Protein AF-A0A9E1IG49-F1 (afdb_monomer_lite)

Sequence (258 aa):
MALDWISNRSEQTRGLSGGALSAAVALDESNPYYNYRLRRHSAQGDVVEEPGLLWFTSPYVKQRSGLGTHIAAEMGDGVAGYTDVLMILSVDDYQRAVSRDGEPWLRAASRVLREEFTSLCQRENLKQVHENRNLGFRIICDGSPDMGSQLLGLERGEFVTGLLPNLYTGPVRGSEPVIAVHLNLPGAWEGYQEVGHLYNDQLLFTLGSHWLDNFSHPYLREAALYRLQQYPNGSFVHIINPDLQDRYQVSSTNQGGA

Radius of gyration: 19.74 Å; chains: 1; bounding box: 67×37×59 Å

Foldseek 3Di:
DDDDDDDDDPPPPDDDDDDDDFDQAQLDPAAPQFRRFKTKDFAPDACLVPVCCQLFRDPDPVRTDHDVNSCVVVCVVQEQLALAKEKEAEQVNVCVNCVVPHCPSVVVSQVSVQVVVVVVCVVVVRDYLQNVDGHYYHYYYALDVLQVSRHRPADGRMMMMGRHLQDDPDDDVPKDFDDFDWDDQPPVDPDTDTQDTDIPSGFKAFEAQGSPHSGHDVSRVGGSQWMWGADSVRDIDIDGDPVCCVPDDDDDDPPPDD

Structure (mmCIF, N/CA/C/O backbone):
data_AF-A0A9E1IG49-F1
#
_entry.id   AF-A0A9E1IG49-F1
#
loop_
_atom_site.group_PDB
_atom_site.id
_atom_site.type_symbol
_atom_site.label_atom_id
_atom_site.label_alt_id
_atom_site.label_comp_id
_atom_site.label_asym_id
_atom_site.label_entity_id
_atom_site.label_seq_id
_atom_site.pdbx_PDB_ins_code
_atom_site.Cartn_x
_atom_site.Cartn_y
_atom_site.Cartn_z
_atom_site.occupancy
_atom_site.B_iso_or_equiv
_atom_site.auth_seq_id
_atom_site.auth_comp_id
_atom_site.auth_asym_id
_atom_site.auth_atom_id
_atom_site.pdbx_PDB_model_num
ATOM 1 N N . MET A 1 1 ? 41.563 16.625 -12.488 1.00 31.42 1 MET A N 1
ATOM 2 C CA . MET A 1 1 ? 41.948 15.877 -11.274 1.00 31.42 1 MET A CA 1
ATOM 3 C C . MET A 1 1 ? 41.014 16.311 -10.165 1.00 31.42 1 MET A C 1
ATOM 5 O O . MET A 1 1 ? 41.213 17.378 -9.605 1.00 31.42 1 MET A O 1
ATOM 9 N N . ALA A 1 2 ? 39.929 15.566 -9.976 1.00 25.33 2 ALA A N 1
ATOM 10 C CA . ALA A 1 2 ? 38.900 15.844 -8.985 1.00 25.33 2 ALA A CA 1
ATOM 11 C C . ALA A 1 2 ? 38.101 14.556 -8.758 1.00 25.33 2 ALA A C 1
ATOM 13 O O . ALA A 1 2 ? 37.568 14.010 -9.720 1.00 25.33 2 ALA A O 1
ATOM 14 N N . LEU A 1 3 ? 38.112 14.053 -7.527 1.00 24.62 3 LEU A N 1
ATOM 15 C CA . LEU A 1 3 ? 36.960 13.859 -6.639 1.00 24.62 3 LEU A CA 1
ATOM 16 C C . LEU A 1 3 ? 37.351 12.812 -5.590 1.00 24.62 3 LEU A C 1
ATOM 18 O O . LEU A 1 3 ? 37.443 11.622 -5.886 1.00 24.62 3 LEU A O 1
ATOM 22 N N . ASP A 1 4 ? 37.573 13.291 -4.367 1.00 23.44 4 ASP A N 1
ATOM 23 C CA . ASP A 1 4 ? 37.609 12.466 -3.166 1.00 23.44 4 ASP A CA 1
ATOM 24 C C . ASP A 1 4 ? 36.232 11.830 -2.963 1.00 23.44 4 ASP A C 1
ATOM 26 O O . ASP A 1 4 ? 35.225 12.507 -2.740 1.00 23.44 4 ASP A O 1
ATOM 30 N N . TRP A 1 5 ? 36.199 10.506 -3.059 1.00 24.81 5 TRP A N 1
ATOM 31 C CA . TRP A 1 5 ? 35.045 9.689 -2.728 1.00 24.81 5 TRP A CA 1
ATOM 32 C C . TRP A 1 5 ? 35.053 9.475 -1.214 1.00 24.81 5 TRP A C 1
ATOM 34 O O . TRP A 1 5 ? 35.822 8.674 -0.687 1.00 24.81 5 TRP A O 1
ATOM 44 N N . ILE A 1 6 ? 34.202 10.207 -0.495 1.00 28.89 6 ILE A N 1
ATOM 45 C CA . ILE A 1 6 ? 33.949 9.935 0.921 1.00 28.89 6 ILE A CA 1
ATOM 46 C C . ILE A 1 6 ? 33.122 8.651 1.004 1.00 28.89 6 ILE A C 1
ATOM 48 O O . ILE A 1 6 ? 31.900 8.646 0.857 1.00 28.89 6 ILE A O 1
ATOM 52 N N . SER A 1 7 ? 33.821 7.545 1.245 1.00 30.31 7 SER A N 1
ATOM 53 C CA . SER A 1 7 ? 33.285 6.390 1.948 1.00 30.31 7 SER A CA 1
ATOM 54 C C . SER A 1 7 ? 32.930 6.825 3.369 1.00 30.31 7 SER A C 1
ATOM 56 O O . SER A 1 7 ? 33.829 7.180 4.126 1.00 30.31 7 SER A O 1
ATOM 58 N N . ASN A 1 8 ? 31.643 6.847 3.715 1.00 26.31 8 ASN A N 1
ATOM 59 C CA . ASN A 1 8 ? 31.146 6.638 5.080 1.00 26.31 8 ASN A CA 1
ATOM 60 C C . ASN A 1 8 ? 29.614 6.690 5.089 1.00 26.31 8 ASN A C 1
ATOM 62 O O . ASN A 1 8 ? 29.004 7.698 5.439 1.00 26.31 8 ASN A O 1
ATOM 66 N N . ARG A 1 9 ? 28.984 5.564 4.758 1.00 25.44 9 ARG A N 1
ATOM 67 C CA . ARG A 1 9 ? 27.742 5.159 5.417 1.00 25.44 9 ARG A CA 1
ATOM 68 C C . ARG A 1 9 ? 27.857 3.680 5.735 1.00 25.44 9 ARG A C 1
ATOM 70 O O . ARG A 1 9 ? 27.775 2.828 4.863 1.00 25.44 9 ARG A O 1
ATOM 77 N N . SER A 1 10 ? 28.112 3.417 7.008 1.00 28.30 10 SER A N 1
ATOM 78 C CA . SER A 1 10 ? 27.896 2.131 7.644 1.00 28.30 10 SER A CA 1
ATOM 79 C C . SER A 1 10 ? 26.438 1.718 7.438 1.00 28.30 10 SER A C 1
ATOM 81 O O . SER A 1 10 ? 25.540 2.222 8.115 1.00 28.30 10 SER A O 1
ATOM 83 N N . GLU A 1 11 ? 26.202 0.797 6.511 1.00 31.97 11 GLU A N 1
ATOM 84 C CA . GLU A 1 11 ? 25.008 -0.042 6.500 1.00 31.97 11 GLU A CA 1
ATOM 85 C C . GLU A 1 11 ? 25.076 -0.996 7.700 1.00 31.97 11 GLU A C 1
ATOM 87 O O . GLU A 1 11 ? 25.481 -2.150 7.620 1.00 31.97 11 GLU A O 1
ATOM 92 N N . GLN A 1 12 ? 24.696 -0.473 8.861 1.00 29.02 12 GLN A N 1
ATOM 93 C CA . GLN A 1 12 ? 24.148 -1.263 9.952 1.00 29.02 12 GLN A CA 1
ATOM 94 C C . GLN A 1 12 ? 22.771 -0.694 10.273 1.00 29.02 12 GLN A C 1
ATOM 96 O O . GLN A 1 12 ? 22.583 0.049 11.228 1.00 29.02 12 GLN A O 1
ATOM 101 N N . THR A 1 13 ? 21.783 -1.050 9.457 1.00 32.62 13 THR A N 1
ATOM 102 C CA . THR A 1 13 ? 20.369 -0.988 9.847 1.00 32.62 13 THR A CA 1
ATOM 103 C C . THR A 1 13 ? 19.932 -2.398 10.242 1.00 32.62 13 THR A C 1
ATOM 105 O O . THR A 1 13 ? 19.116 -3.046 9.596 1.00 32.62 13 THR A O 1
ATOM 108 N N . ARG A 1 14 ? 20.534 -2.904 11.325 1.00 34.66 14 ARG A N 1
ATOM 109 C CA . ARG A 1 14 ? 19.971 -3.991 12.134 1.00 34.66 14 ARG A CA 1
ATOM 110 C C . ARG A 1 14 ? 19.580 -3.395 13.480 1.00 34.66 14 ARG A C 1
ATOM 112 O O . ARG A 1 14 ? 20.347 -2.640 14.065 1.00 34.66 14 ARG A O 1
ATOM 119 N N . GLY A 1 15 ? 18.347 -3.698 13.875 1.00 33.66 15 GLY A N 1
ATOM 120 C CA . GLY A 1 15 ? 17.534 -2.989 14.855 1.00 33.66 15 GLY A CA 1
ATOM 121 C C . GLY A 1 15 ? 18.203 -2.546 16.151 1.00 33.66 15 GLY A C 1
ATOM 122 O O . GLY A 1 15 ? 19.032 -3.248 16.720 1.00 33.66 15 GLY A O 1
ATOM 123 N N . LEU A 1 16 ? 17.694 -1.434 16.680 1.00 29.55 16 LEU A N 1
ATOM 124 C CA . LEU A 1 16 ? 17.616 -1.209 18.115 1.00 29.55 16 LEU A CA 1
ATOM 125 C C . LEU A 1 16 ? 16.211 -0.712 18.466 1.00 29.55 16 LEU A C 1
ATOM 127 O O . LEU A 1 16 ? 15.761 0.360 18.079 1.00 29.55 16 LEU A O 1
ATOM 131 N N . SER A 1 17 ? 15.530 -1.605 19.168 1.00 36.00 17 SER A N 1
ATOM 132 C CA . SER A 1 17 ? 14.211 -1.541 19.777 1.00 36.00 17 SER A CA 1
ATOM 133 C C . SER A 1 17 ? 14.059 -0.455 20.842 1.00 36.00 17 SER A C 1
ATOM 135 O O . SER A 1 17 ? 14.984 -0.215 21.618 1.00 36.00 17 SER A O 1
ATOM 137 N N . GLY A 1 18 ? 12.828 0.037 21.003 1.00 25.47 18 GLY A N 1
ATOM 138 C CA . GLY A 1 18 ? 12.392 0.723 22.216 1.00 25.47 18 GLY A CA 1
ATOM 139 C C . GLY A 1 18 ? 10.885 0.987 22.257 1.00 25.47 18 GLY A C 1
ATOM 140 O O . GLY A 1 18 ? 10.454 2.074 21.903 1.00 25.47 18 GLY A O 1
ATOM 141 N N . GLY A 1 19 ? 10.102 0.024 22.761 1.00 28.91 19 GLY A N 1
ATOM 142 C CA . GLY A 1 19 ? 8.822 0.313 23.425 1.00 28.91 19 GLY A CA 1
ATOM 143 C C . GLY A 1 19 ? 7.529 -0.089 22.702 1.00 28.91 19 GLY A C 1
ATOM 144 O O . GLY A 1 19 ? 7.167 0.484 21.686 1.00 28.91 19 GLY A O 1
ATOM 145 N N . ALA A 1 20 ? 6.794 -0.992 23.363 1.00 30.91 20 ALA A N 1
ATOM 146 C CA . ALA A 1 20 ? 5.398 -1.406 23.162 1.00 30.91 20 ALA A CA 1
ATOM 147 C C . ALA A 1 20 ? 5.091 -2.395 22.017 1.00 30.91 20 ALA A C 1
ATOM 149 O O . ALA A 1 20 ? 4.976 -2.040 20.851 1.00 30.91 20 ALA A O 1
ATOM 150 N N . LEU A 1 21 ? 4.878 -3.649 22.439 1.00 38.09 21 LEU A N 1
ATOM 151 C CA . LEU A 1 21 ? 4.054 -4.718 21.855 1.00 38.09 21 LEU A CA 1
ATOM 152 C C . LEU A 1 21 ? 3.046 -4.254 20.777 1.00 38.09 21 LEU A C 1
ATOM 154 O O . LEU A 1 21 ? 1.858 -4.101 21.039 1.00 38.09 21 LEU A O 1
ATOM 158 N N . SER A 1 22 ? 3.517 -4.066 19.550 1.00 47.53 22 SER A N 1
ATOM 159 C CA . SER A 1 22 ? 2.709 -4.096 18.330 1.00 47.53 22 SER A CA 1
ATOM 160 C C . SER A 1 22 ? 3.441 -5.051 17.403 1.00 47.53 22 SER A C 1
ATOM 162 O O . SER A 1 22 ? 4.530 -4.737 16.928 1.00 47.53 22 SER A O 1
ATOM 164 N N . ALA A 1 23 ? 2.923 -6.272 17.275 1.00 58.47 23 ALA A N 1
ATOM 165 C CA . ALA A 1 23 ? 3.597 -7.341 16.554 1.00 58.47 23 ALA A CA 1
ATOM 166 C C . ALA A 1 23 ? 3.771 -6.933 15.084 1.00 58.47 23 ALA A C 1
ATOM 168 O O . ALA A 1 23 ? 2.785 -6.707 14.374 1.00 58.47 23 ALA A O 1
ATOM 169 N N . ALA A 1 24 ? 5.024 -6.801 14.644 1.00 65.25 24 ALA A N 1
ATOM 170 C CA . ALA A 1 24 ? 5.337 -6.732 13.225 1.00 65.25 24 ALA A CA 1
ATOM 171 C C . ALA A 1 24 ? 4.789 -7.997 12.553 1.00 65.25 24 ALA A C 1
ATOM 173 O O . ALA A 1 24 ? 4.925 -9.096 13.097 1.00 65.25 24 ALA A O 1
ATOM 174 N N . VAL A 1 25 ? 4.139 -7.835 11.403 1.00 67.19 25 VAL A N 1
ATOM 175 C CA . VAL A 1 25 ? 3.564 -8.960 10.661 1.00 67.19 25 VAL A CA 1
ATOM 176 C C . VAL A 1 25 ? 4.566 -9.388 9.600 1.00 67.19 25 VAL A C 1
ATOM 178 O O . VAL A 1 25 ? 4.733 -8.702 8.595 1.00 67.19 25 VAL A O 1
ATOM 181 N N . ALA A 1 26 ? 5.227 -10.523 9.822 1.00 68.38 26 ALA A N 1
ATOM 182 C CA . ALA A 1 26 ? 5.986 -11.175 8.763 1.00 68.38 26 ALA A CA 1
ATOM 183 C C . ALA A 1 26 ? 4.994 -11.754 7.745 1.00 68.38 26 ALA A C 1
ATOM 185 O O . ALA A 1 26 ? 4.144 -12.564 8.112 1.00 68.38 26 ALA A O 1
ATOM 186 N N . LEU A 1 27 ? 5.078 -11.311 6.490 1.00 66.62 27 LEU A N 1
ATOM 187 C CA . LEU A 1 27 ? 4.262 -11.854 5.400 1.00 66.62 27 LEU A CA 1
ATOM 188 C C . LEU A 1 27 ? 4.858 -13.162 4.871 1.00 66.62 27 LEU A C 1
ATOM 190 O O . LEU A 1 27 ? 4.123 -14.086 4.539 1.00 66.62 27 LEU A O 1
ATOM 194 N N . ASP A 1 28 ? 6.188 -13.257 4.865 1.00 64.25 28 ASP A N 1
ATOM 195 C CA . ASP A 1 28 ? 6.952 -14.494 4.714 1.00 64.25 28 ASP A CA 1
ATOM 196 C C . ASP A 1 28 ? 8.354 -14.305 5.332 1.00 64.25 28 ASP A C 1
ATOM 198 O O . ASP A 1 28 ? 8.846 -13.187 5.410 1.00 64.25 28 ASP A O 1
ATOM 202 N N . GLU A 1 29 ? 9.038 -15.355 5.798 1.00 56.66 29 GLU A N 1
ATOM 203 C CA . GLU A 1 29 ? 10.385 -15.206 6.397 1.00 56.66 29 GLU A CA 1
ATOM 204 C C . GLU A 1 29 ? 11.483 -14.841 5.375 1.00 56.66 29 GLU A C 1
ATOM 206 O O . GLU A 1 29 ? 12.601 -14.491 5.757 1.00 56.66 29 GLU A O 1
ATOM 211 N N . SER A 1 30 ? 11.175 -14.896 4.079 1.00 59.56 30 SER A N 1
ATOM 212 C CA . SER A 1 30 ? 12.117 -14.695 2.974 1.00 59.56 30 SER A CA 1
ATOM 213 C C . SER A 1 30 ? 12.198 -13.258 2.451 1.00 59.56 30 SER A C 1
ATOM 215 O O . SER A 1 30 ? 13.120 -12.944 1.701 1.00 59.56 30 SER A O 1
ATOM 217 N N . ASN A 1 31 ? 11.276 -12.375 2.839 1.00 67.50 31 ASN A N 1
ATOM 218 C CA . ASN A 1 31 ? 11.098 -11.069 2.215 1.00 67.50 31 ASN A CA 1
ATOM 219 C C . ASN A 1 31 ? 11.276 -9.910 3.209 1.00 67.50 31 ASN A C 1
ATOM 221 O O . ASN A 1 31 ? 10.310 -9.258 3.631 1.00 67.50 31 ASN A O 1
ATOM 225 N N . PRO A 1 32 ? 12.530 -9.597 3.581 1.00 65.88 32 PRO A N 1
ATOM 226 C CA . PRO A 1 32 ? 12.822 -8.574 4.579 1.00 65.88 32 PRO A CA 1
ATOM 227 C C . PRO A 1 32 ? 12.348 -7.177 4.163 1.00 65.88 32 PRO A C 1
ATOM 229 O O . PRO A 1 32 ? 12.170 -6.319 5.026 1.00 65.88 32 PRO A O 1
ATOM 232 N N . TYR A 1 33 ? 12.126 -6.936 2.866 1.00 76.81 33 TYR A N 1
ATOM 233 C CA . TYR A 1 33 ? 11.728 -5.627 2.364 1.00 76.81 33 TYR A CA 1
ATOM 234 C C . TYR A 1 33 ? 10.339 -5.197 2.869 1.00 76.81 33 TYR A C 1
ATOM 236 O O . TYR A 1 33 ? 10.172 -4.047 3.285 1.00 76.81 33 TYR A O 1
ATOM 244 N N . TYR A 1 34 ? 9.363 -6.114 2.891 1.00 82.00 34 TYR A N 1
ATOM 245 C CA . TYR A 1 34 ? 7.982 -5.807 3.288 1.00 82.00 34 TYR A CA 1
ATOM 246 C C . TYR A 1 34 ? 7.658 -6.141 4.756 1.00 82.00 34 TYR A C 1
ATOM 248 O O . TYR A 1 34 ? 6.826 -5.464 5.361 1.00 82.00 34 TYR A O 1
ATOM 256 N N . ASN A 1 35 ? 8.339 -7.117 5.364 1.00 69.19 35 ASN A N 1
ATOM 257 C CA . ASN A 1 35 ? 7.990 -7.663 6.689 1.00 69.19 35 ASN A CA 1
ATOM 258 C C . ASN A 1 35 ? 7.947 -6.653 7.843 1.00 69.19 35 ASN A C 1
ATOM 260 O O . ASN A 1 35 ? 7.175 -6.808 8.784 1.00 69.19 35 ASN A O 1
ATOM 264 N N . TYR A 1 36 ? 8.774 -5.611 7.799 1.00 72.19 36 TYR A N 1
ATOM 265 C CA . TYR A 1 36 ? 8.871 -4.639 8.895 1.00 72.19 36 TYR A CA 1
ATOM 266 C C . TYR A 1 36 ? 8.006 -3.396 8.677 1.00 72.19 36 TYR A C 1
ATOM 268 O O . TYR A 1 36 ? 8.088 -2.444 9.446 1.00 72.19 36 TYR A O 1
ATOM 276 N N . ARG A 1 37 ? 7.191 -3.388 7.617 1.00 85.12 37 ARG A N 1
ATOM 277 C CA . ARG A 1 37 ? 6.353 -2.243 7.230 1.00 85.12 37 ARG A CA 1
ATOM 278 C C . ARG A 1 37 ? 4.886 -2.418 7.599 1.00 85.12 37 ARG A C 1
ATOM 280 O O . ARG A 1 37 ? 4.109 -1.478 7.434 1.00 85.12 37 ARG A O 1
ATOM 287 N N . LEU A 1 38 ? 4.513 -3.607 8.072 1.00 91.19 38 LEU A N 1
ATOM 288 C CA . LEU A 1 38 ? 3.160 -3.952 8.480 1.00 91.19 38 LEU A CA 1
ATOM 289 C C . LEU A 1 38 ? 3.066 -4.128 9.992 1.00 91.19 38 LEU A C 1
ATOM 291 O O . LEU A 1 38 ? 3.941 -4.731 10.618 1.00 91.19 38 LEU A O 1
ATOM 295 N N . ARG A 1 39 ? 1.964 -3.656 10.577 1.00 92.75 39 ARG A N 1
ATOM 296 C CA . ARG A 1 39 ? 1.670 -3.834 12.003 1.00 92.75 39 ARG A CA 1
ATOM 297 C C . ARG A 1 39 ? 0.237 -4.293 12.212 1.00 92.75 39 ARG A C 1
ATOM 299 O O . ARG A 1 39 ? -0.679 -3.715 11.631 1.00 92.75 39 ARG A O 1
ATOM 306 N N . ARG A 1 40 ? 0.062 -5.319 13.052 1.00 94.50 40 ARG A N 1
ATOM 307 C CA . ARG A 1 40 ? -1.251 -5.812 13.495 1.00 94.50 40 ARG A CA 1
ATOM 308 C C . ARG A 1 40 ? -1.749 -4.998 14.680 1.00 94.50 40 ARG A C 1
ATOM 310 O O . ARG A 1 40 ? -0.976 -4.621 15.564 1.00 94.50 40 ARG A O 1
ATOM 317 N N . HIS A 1 41 ? -3.052 -4.773 14.696 1.00 95.81 41 HIS A N 1
ATOM 318 C CA . HIS A 1 41 ? -3.765 -4.022 15.711 1.00 95.81 41 HIS A CA 1
ATOM 319 C C . HIS A 1 41 ? -5.056 -4.747 16.081 1.00 95.81 41 HIS A C 1
ATOM 321 O O . HIS A 1 41 ? -5.669 -5.387 15.229 1.00 95.81 41 HIS A O 1
ATOM 327 N N . SER A 1 42 ? -5.488 -4.584 17.331 1.00 95.81 42 SER A N 1
ATOM 328 C CA . SER A 1 42 ? -6.757 -5.117 17.833 1.00 95.81 42 SER A CA 1
ATOM 329 C C . SER A 1 42 ? -7.542 -3.978 18.490 1.00 95.81 42 SER A C 1
ATOM 331 O O . SER A 1 42 ? -7.049 -3.333 19.422 1.00 95.81 42 SER A O 1
ATOM 333 N N . ALA A 1 43 ? -8.736 -3.689 17.972 1.00 96.19 43 ALA A N 1
ATOM 334 C CA . ALA A 1 43 ? -9.620 -2.633 18.452 1.00 96.19 43 ALA A CA 1
ATOM 335 C C . ALA A 1 43 ? -10.436 -3.067 19.676 1.00 96.19 43 ALA A C 1
ATOM 337 O O . ALA A 1 43 ? -10.931 -4.187 19.754 1.00 96.19 43 ALA A O 1
ATOM 338 N N . GLN A 1 44 ? -10.634 -2.149 20.623 1.00 93.44 44 GLN A N 1
ATOM 339 C CA . GLN A 1 44 ? -11.544 -2.316 21.760 1.00 93.44 44 GLN A CA 1
ATOM 340 C C . GLN A 1 44 ? -12.961 -1.864 21.393 1.00 93.44 44 GLN A C 1
ATOM 342 O O . GLN A 1 44 ? -13.534 -0.991 22.041 1.00 93.44 44 GLN A O 1
ATOM 347 N N . GLY A 1 45 ? -13.509 -2.422 20.317 1.00 92.56 45 GLY A N 1
ATOM 348 C CA . GLY A 1 45 ? -14.815 -2.031 19.807 1.00 92.56 45 GLY A CA 1
ATOM 349 C C . GLY A 1 45 ? -15.038 -2.478 18.372 1.00 92.56 45 GLY A C 1
ATOM 350 O O . GLY A 1 45 ? -14.264 -3.254 17.811 1.00 92.56 45 GLY A O 1
ATOM 351 N N . ASP A 1 46 ? -16.120 -1.982 17.785 1.00 94.12 46 ASP A N 1
ATOM 352 C CA . ASP A 1 46 ? -16.520 -2.334 16.433 1.00 94.12 46 ASP A CA 1
ATOM 353 C C . ASP A 1 46 ? -15.994 -1.302 15.429 1.00 94.12 46 ASP A C 1
ATOM 355 O O . ASP A 1 46 ? -16.538 -0.206 15.297 1.00 94.12 46 ASP A O 1
ATOM 359 N N . VAL A 1 47 ? -14.935 -1.660 14.699 1.00 94.44 47 VAL A N 1
ATOM 360 C CA . VAL A 1 47 ? -14.282 -0.761 13.732 1.00 94.44 47 VAL A CA 1
ATOM 361 C C . VAL A 1 47 ? -15.202 -0.335 12.589 1.00 94.44 47 VAL A C 1
ATOM 363 O O . VAL A 1 47 ? -14.977 0.712 11.988 1.00 94.44 47 VAL A O 1
ATOM 366 N N . VAL A 1 48 ? -16.244 -1.115 12.280 1.00 93.88 48 VAL A N 1
ATOM 367 C CA . VAL A 1 48 ? -17.193 -0.784 11.211 1.00 93.88 48 VAL A CA 1
ATOM 368 C C . VAL A 1 48 ? -18.243 0.209 11.709 1.00 93.88 48 VAL A C 1
ATOM 370 O O . VAL A 1 48 ? -18.660 1.087 10.956 1.00 93.88 48 VAL A O 1
ATOM 373 N N . GLU A 1 49 ? -18.674 0.108 12.965 1.00 92.56 49 GLU A N 1
ATOM 374 C CA . GLU A 1 49 ? -19.585 1.101 13.552 1.00 92.56 49 GLU A CA 1
ATOM 375 C C . GLU A 1 49 ? -18.855 2.400 13.911 1.00 92.56 49 GLU A C 1
ATOM 377 O O . GLU A 1 49 ? -19.406 3.484 13.721 1.00 92.56 49 GLU A O 1
ATOM 382 N N . GLU A 1 50 ? -17.591 2.296 14.327 1.00 93.56 50 GLU A N 1
ATOM 383 C CA . GLU A 1 50 ? -16.745 3.416 14.734 1.00 93.56 50 GLU A CA 1
ATOM 384 C C . GLU A 1 50 ? -15.394 3.415 13.982 1.00 93.56 50 GLU A C 1
ATOM 386 O O . GLU A 1 50 ? -14.370 2.990 14.526 1.00 93.56 50 GLU A O 1
ATOM 391 N N . PRO A 1 51 ? -15.324 3.957 12.746 1.00 93.56 51 PRO A N 1
ATOM 392 C CA . PRO A 1 51 ? -14.092 3.954 11.943 1.00 93.56 51 PRO A CA 1
ATOM 393 C C . PRO A 1 51 ? -12.892 4.669 12.578 1.00 93.56 51 PRO A C 1
ATOM 395 O O . PRO A 1 51 ? -11.751 4.411 12.201 1.00 93.56 51 PRO A O 1
ATOM 398 N N . GLY A 1 52 ? -13.120 5.552 13.557 1.00 94.94 52 GLY A N 1
ATOM 399 C CA . GLY A 1 52 ? -12.047 6.196 14.323 1.00 94.94 52 GLY A CA 1
ATOM 400 C C . GLY A 1 52 ? -11.162 5.202 15.087 1.00 94.94 52 GLY A C 1
ATOM 401 O O . GLY A 1 52 ? -9.990 5.492 15.334 1.00 94.94 52 GLY A O 1
ATOM 402 N N . LEU A 1 53 ? -11.670 3.997 15.381 1.00 96.31 53 LEU A N 1
ATOM 403 C CA . LEU A 1 53 ? -10.902 2.928 16.026 1.00 96.31 53 LEU A CA 1
ATOM 404 C C . LEU A 1 53 ? -9.745 2.400 15.162 1.00 96.31 53 LEU A C 1
ATOM 406 O O . LEU A 1 53 ? -8.794 1.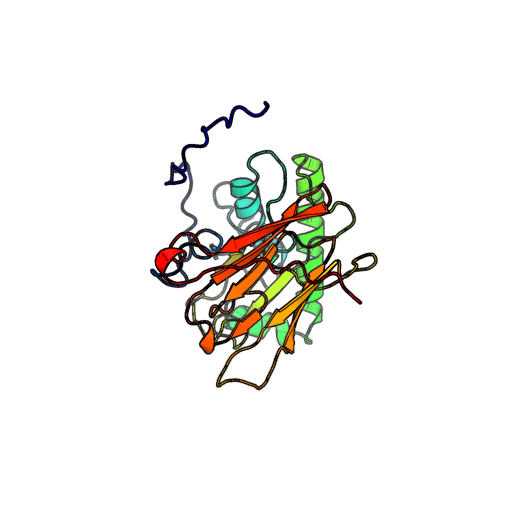825 15.690 1.00 96.31 53 LEU A O 1
ATOM 410 N N . LEU A 1 54 ? -9.778 2.644 13.848 1.00 96.81 54 LEU A N 1
ATOM 411 C CA . LEU A 1 54 ? -8.669 2.336 12.938 1.00 96.81 54 LEU A CA 1
ATOM 412 C C . LEU A 1 54 ? -7.471 3.275 13.165 1.00 96.81 54 LEU A C 1
ATOM 414 O O . LEU A 1 54 ? -6.315 2.890 12.967 1.00 96.81 54 LEU A O 1
ATOM 418 N N . TRP A 1 55 ? -7.735 4.504 13.623 1.00 97.19 55 TRP A N 1
ATOM 419 C CA . TRP A 1 55 ? -6.697 5.465 13.985 1.00 97.19 55 TRP A CA 1
ATOM 420 C C . TRP A 1 55 ? -6.126 5.179 15.374 1.00 97.19 55 TRP A C 1
ATOM 422 O O . TRP A 1 55 ? -4.912 5.004 15.515 1.00 97.19 55 TRP A O 1
ATOM 432 N N . PHE A 1 56 ? -7.007 5.086 16.375 1.00 96.38 56 PHE A N 1
ATOM 433 C CA . PHE A 1 56 ? -6.671 4.692 17.739 1.00 96.38 56 PHE A CA 1
ATOM 434 C C . PHE A 1 56 ? -7.605 3.595 18.233 1.00 96.38 56 PHE A C 1
ATOM 436 O O . PHE A 1 56 ? -8.779 3.841 18.486 1.00 96.38 56 PHE A O 1
ATOM 443 N N . THR A 1 57 ? -7.053 2.407 18.473 1.00 95.56 57 THR A N 1
ATOM 444 C CA . THR A 1 57 ? -7.815 1.197 18.835 1.00 95.56 57 THR A CA 1
ATOM 445 C C . THR A 1 57 ? -8.562 1.266 20.164 1.00 95.56 57 THR A C 1
ATOM 447 O O . THR A 1 57 ? -9.344 0.371 20.475 1.00 95.56 57 THR A O 1
ATOM 450 N N . SER A 1 58 ? -8.296 2.281 20.982 1.00 92.00 58 SER A N 1
ATOM 451 C CA . SER A 1 58 ? -8.891 2.447 22.301 1.00 92.00 58 SER A CA 1
ATOM 452 C C . SER A 1 58 ? -9.022 3.931 22.644 1.00 92.00 58 SER A C 1
ATOM 454 O O . SER A 1 58 ? -8.110 4.721 22.357 1.00 92.00 58 SER A O 1
ATOM 456 N N . PRO A 1 59 ? -10.092 4.342 23.346 1.00 85.75 59 PRO A N 1
ATOM 457 C CA . PRO A 1 59 ? -10.150 5.680 23.921 1.00 85.75 59 PRO A CA 1
ATOM 458 C C . PRO A 1 59 ? -9.050 5.887 24.979 1.00 85.75 59 PRO A C 1
ATOM 460 O O . PRO A 1 59 ? -8.553 7.008 25.140 1.00 85.75 59 PRO A O 1
ATOM 463 N N . TYR A 1 60 ? -8.612 4.816 25.655 1.00 87.50 60 TYR A N 1
ATOM 464 C CA . TYR A 1 60 ? -7.632 4.856 26.736 1.00 87.50 60 TYR A CA 1
ATOM 465 C C . TYR A 1 60 ? -6.200 4.948 26.203 1.00 87.50 60 TYR A C 1
ATOM 467 O O . TYR A 1 60 ? -5.666 3.997 25.639 1.00 87.50 60 TYR A O 1
ATOM 475 N N . VAL A 1 61 ? -5.532 6.077 26.464 1.00 84.38 61 VAL A N 1
ATOM 476 C CA . VAL A 1 61 ? -4.193 6.407 25.929 1.00 84.38 61 VAL A CA 1
ATOM 477 C C . VAL A 1 61 ? -3.160 5.286 26.112 1.00 84.38 61 VAL A C 1
ATOM 479 O O . VAL A 1 61 ? -2.414 4.995 25.186 1.00 84.38 61 VAL A O 1
ATOM 482 N N . LYS A 1 62 ? -3.136 4.615 27.271 1.00 83.75 62 LYS A N 1
ATOM 483 C CA . LYS A 1 62 ? -2.162 3.544 27.570 1.00 83.75 62 LYS A CA 1
ATOM 484 C C . LYS A 1 62 ? -2.380 2.247 26.783 1.00 83.75 62 LYS A C 1
ATOM 486 O O . LYS A 1 62 ? -1.506 1.390 26.795 1.00 83.75 62 LYS A O 1
ATOM 491 N N . GLN A 1 63 ? -3.543 2.089 26.161 1.00 84.56 63 GLN A N 1
ATOM 492 C CA . GLN A 1 63 ? -3.935 0.908 25.389 1.00 84.56 63 GLN A CA 1
ATOM 493 C C . GLN A 1 63 ? -4.104 1.242 23.901 1.00 84.56 63 GLN A C 1
ATOM 495 O O . GLN A 1 63 ? -4.547 0.396 23.127 1.00 84.56 63 GLN A O 1
ATOM 500 N N . ARG A 1 64 ? -3.766 2.475 23.491 1.00 87.62 64 ARG A N 1
ATOM 501 C CA . ARG A 1 64 ? -3.832 2.886 22.091 1.00 87.62 64 ARG A CA 1
ATOM 502 C C . ARG A 1 64 ? -2.794 2.134 21.273 1.00 87.62 64 ARG A C 1
ATOM 504 O O . ARG A 1 64 ? -1.604 2.168 21.568 1.00 87.62 64 ARG A O 1
ATOM 511 N N . SER A 1 65 ? -3.281 1.524 20.209 1.00 92.75 65 SER A N 1
ATOM 512 C CA . SER A 1 65 ? -2.540 1.098 19.031 1.00 92.75 65 SER A CA 1
ATOM 513 C C . SER A 1 65 ? -3.253 1.696 17.803 1.00 92.75 65 SER A C 1
ATOM 515 O O . SER A 1 65 ? -4.015 2.654 17.944 1.00 92.75 65 SER A O 1
ATOM 517 N N . GLY A 1 66 ? -3.042 1.149 16.609 1.00 94.75 66 GLY A N 1
ATOM 518 C CA . GLY A 1 66 ? -3.679 1.587 15.363 1.00 94.75 66 GLY A CA 1
ATOM 519 C C . GLY A 1 66 ? -2.788 2.495 14.522 1.00 94.75 66 GLY A C 1
ATOM 520 O O . GLY A 1 66 ? -1.614 2.719 14.846 1.00 94.75 66 GLY A O 1
ATOM 521 N N . LEU A 1 67 ? -3.349 3.030 13.436 1.00 96.00 67 LEU A N 1
ATOM 522 C CA . LEU A 1 67 ? -2.587 3.777 12.436 1.00 96.00 67 LEU A CA 1
ATOM 523 C C . LEU A 1 67 ? -1.853 4.986 13.025 1.00 96.00 67 LEU A C 1
ATOM 525 O O . LEU A 1 67 ? -0.683 5.194 12.713 1.00 96.00 67 LEU A O 1
ATOM 529 N N . GLY A 1 68 ? -2.496 5.749 13.914 1.00 94.38 68 GLY A N 1
ATOM 530 C CA . GLY A 1 68 ? -1.875 6.930 14.517 1.00 94.38 68 GLY A CA 1
ATOM 531 C C . GLY A 1 68 ? -0.611 6.577 15.304 1.00 94.38 68 GLY A C 1
ATOM 532 O O . GLY A 1 68 ? 0.392 7.283 15.229 1.00 94.38 68 GLY A O 1
ATOM 533 N N . THR A 1 69 ? -0.623 5.438 16.007 1.00 92.56 69 THR A N 1
ATOM 534 C CA . THR A 1 69 ? 0.558 4.935 16.730 1.00 92.56 69 THR A CA 1
ATOM 535 C C . THR A 1 69 ? 1.622 4.352 15.802 1.00 92.56 69 THR A C 1
ATOM 537 O O . THR A 1 69 ? 2.811 4.513 16.070 1.00 92.56 69 THR A O 1
ATOM 540 N N . HIS A 1 70 ? 1.217 3.714 14.699 1.00 92.75 70 HIS A N 1
ATOM 541 C CA . HIS A 1 70 ? 2.143 3.209 13.688 1.00 92.75 70 HIS A CA 1
ATOM 542 C C . HIS A 1 70 ? 2.896 4.369 13.031 1.00 92.75 70 HIS A C 1
ATOM 544 O O . HIS A 1 70 ? 4.122 4.365 13.025 1.00 92.75 70 HIS A O 1
ATOM 550 N N . ILE A 1 71 ? 2.179 5.402 12.580 1.00 91.88 71 ILE A N 1
ATOM 551 C CA . ILE A 1 71 ? 2.786 6.598 11.988 1.00 91.88 71 ILE A CA 1
ATOM 552 C C . ILE A 1 71 ? 3.731 7.262 12.984 1.00 91.88 71 ILE A C 1
ATOM 554 O O . ILE A 1 71 ? 4.877 7.513 12.631 1.00 91.88 71 ILE A O 1
ATOM 558 N N . ALA A 1 72 ? 3.287 7.490 14.227 1.00 88.69 72 ALA A N 1
ATOM 559 C CA . ALA A 1 72 ? 4.105 8.123 15.261 1.00 88.69 72 ALA A CA 1
ATOM 560 C C . ALA A 1 72 ? 5.438 7.391 15.499 1.00 88.69 72 ALA A C 1
ATOM 562 O O . ALA A 1 72 ? 6.463 8.033 15.715 1.00 88.69 72 ALA A O 1
ATOM 563 N N . ALA A 1 73 ? 5.436 6.057 15.424 1.00 86.25 73 ALA A N 1
ATOM 564 C CA . ALA A 1 73 ? 6.637 5.246 15.587 1.00 86.25 73 ALA A CA 1
ATOM 565 C C . ALA A 1 73 ? 7.592 5.299 14.378 1.00 86.25 73 ALA A C 1
ATOM 567 O O . ALA A 1 73 ? 8.776 5.025 14.542 1.00 86.25 73 ALA A O 1
ATOM 568 N N . GLU A 1 74 ? 7.094 5.648 13.190 1.00 82.88 74 GLU A N 1
ATOM 569 C CA . GLU A 1 74 ? 7.867 5.736 11.941 1.00 82.88 74 GLU A CA 1
ATOM 570 C C . GLU A 1 74 ? 8.217 7.186 11.550 1.00 82.88 74 GLU A C 1
ATOM 572 O O . GLU A 1 74 ? 8.836 7.406 10.511 1.00 82.88 74 GLU A O 1
ATOM 577 N N . MET A 1 75 ? 7.835 8.195 12.349 1.00 77.06 75 MET A N 1
ATOM 578 C CA . MET A 1 75 ? 8.006 9.611 11.977 1.00 77.06 75 MET A CA 1
ATOM 579 C C . MET A 1 75 ? 9.466 10.032 11.776 1.00 77.06 75 MET A C 1
ATOM 581 O O . MET A 1 75 ? 9.697 10.960 11.004 1.00 77.06 75 MET A O 1
ATOM 585 N N . GLY A 1 76 ? 10.432 9.388 12.445 1.00 74.00 76 GLY A N 1
ATOM 586 C CA . GLY A 1 76 ? 11.862 9.698 12.316 1.00 74.00 76 GLY A CA 1
ATOM 587 C C . GLY A 1 76 ? 12.151 11.206 12.354 1.00 74.00 76 GLY A C 1
ATOM 588 O O . GLY A 1 76 ? 11.829 11.878 13.331 1.00 74.00 76 GLY A O 1
ATOM 589 N N . ASP A 1 77 ? 12.699 11.730 11.253 1.00 74.19 77 ASP A N 1
ATOM 590 C CA . ASP A 1 77 ? 13.073 13.141 11.057 1.00 74.19 77 ASP A CA 1
ATOM 591 C C . ASP A 1 77 ? 11.883 14.088 10.755 1.00 74.19 77 ASP A C 1
ATOM 593 O O . ASP A 1 77 ? 12.077 15.237 10.354 1.00 74.19 77 ASP A O 1
ATOM 597 N N . GLY A 1 78 ? 10.639 13.626 10.911 1.00 77.31 78 GLY A N 1
ATOM 598 C CA . GLY A 1 78 ? 9.427 14.426 10.695 1.00 77.31 78 GLY A CA 1
ATOM 599 C C . GLY A 1 78 ? 8.959 14.504 9.238 1.00 77.31 78 GLY A C 1
ATOM 600 O O . GLY A 1 78 ? 8.179 15.395 8.893 1.00 77.31 78 GLY A O 1
ATOM 601 N N . VAL A 1 79 ? 9.403 13.578 8.381 1.00 80.00 79 VAL A N 1
ATOM 602 C CA . VAL A 1 79 ? 8.960 13.451 6.981 1.00 80.00 79 VAL A CA 1
ATOM 603 C C . VAL A 1 79 ? 8.405 12.049 6.741 1.00 80.00 79 VAL A C 1
ATOM 605 O O . VAL A 1 79 ? 9.073 11.055 7.018 1.00 80.00 79 VAL A O 1
ATOM 608 N N . ALA A 1 80 ? 7.187 11.958 6.204 1.00 81.81 80 ALA A N 1
ATOM 609 C CA . ALA A 1 80 ? 6.539 10.677 5.930 1.00 81.81 80 ALA A CA 1
ATOM 610 C C . ALA A 1 80 ? 7.256 9.902 4.806 1.00 81.81 80 ALA A C 1
ATOM 612 O O . ALA A 1 80 ? 7.251 10.316 3.651 1.00 81.81 80 ALA A O 1
ATOM 613 N N . GLY A 1 81 ? 7.838 8.742 5.124 1.00 86.19 81 GLY A N 1
ATOM 614 C CA . GLY A 1 81 ? 8.510 7.855 4.159 1.00 86.19 81 GLY A CA 1
ATOM 615 C C . GLY A 1 81 ? 7.571 6.991 3.302 1.00 86.19 81 GLY A C 1
ATOM 616 O O . GLY A 1 81 ? 7.957 5.893 2.903 1.00 86.19 81 GLY A O 1
ATOM 617 N N . TYR A 1 82 ? 6.337 7.439 3.082 1.00 90.00 82 TYR A N 1
ATOM 618 C CA . TYR A 1 82 ? 5.279 6.750 2.341 1.00 90.00 82 TYR A CA 1
ATOM 619 C C . TYR A 1 82 ? 4.380 7.779 1.644 1.00 90.00 82 TYR A C 1
ATOM 621 O O . TYR A 1 82 ? 4.261 8.913 2.111 1.00 90.00 82 TYR A O 1
ATOM 629 N N . THR A 1 83 ? 3.757 7.382 0.531 1.00 90.62 83 THR A N 1
ATOM 630 C CA . THR A 1 83 ? 2.786 8.229 -0.182 1.00 90.62 83 THR A CA 1
ATOM 631 C C . THR A 1 83 ? 1.365 7.978 0.312 1.00 90.62 83 THR A C 1
ATOM 633 O O . THR A 1 83 ? 0.661 8.928 0.629 1.00 90.62 83 THR A O 1
ATOM 636 N N . ASP A 1 84 ? 0.961 6.709 0.400 1.00 94.44 84 ASP A N 1
ATOM 637 C CA . ASP A 1 84 ? -0.379 6.278 0.805 1.00 94.44 84 ASP A CA 1
ATOM 638 C C . ASP A 1 84 ? -0.291 5.173 1.877 1.00 94.44 84 ASP A C 1
ATOM 640 O O . ASP A 1 84 ? 0.787 4.637 2.152 1.00 94.44 84 ASP A O 1
ATOM 644 N N . VAL A 1 85 ? -1.425 4.819 2.490 1.00 95.62 85 VAL A N 1
ATOM 645 C CA . VAL A 1 85 ? -1.510 3.811 3.563 1.00 95.62 85 VAL A CA 1
ATOM 646 C C . VAL A 1 85 ? -2.278 2.573 3.112 1.00 95.62 85 VAL A C 1
ATOM 648 O O . VAL A 1 85 ? -3.362 2.666 2.532 1.00 95.62 85 VAL A O 1
ATOM 651 N N . LEU A 1 86 ? -1.733 1.397 3.426 1.00 96.81 86 LEU A N 1
ATOM 652 C CA . LEU A 1 86 ? -2.429 0.121 3.287 1.00 96.81 86 LEU A CA 1
ATOM 653 C C . LEU A 1 86 ? -3.186 -0.174 4.577 1.00 96.81 86 LEU A C 1
ATOM 655 O O . LEU A 1 86 ? -2.640 -0.026 5.670 1.00 96.81 86 LEU A O 1
ATOM 659 N N . MET A 1 87 ? -4.413 -0.658 4.446 1.00 97.19 87 MET A N 1
ATOM 660 C CA . MET A 1 87 ? -5.187 -1.182 5.557 1.00 97.19 87 MET A CA 1
ATOM 661 C C . MET A 1 87 ? -5.821 -2.512 5.165 1.00 97.19 87 MET A C 1
ATOM 663 O O . MET A 1 87 ? -6.487 -2.610 4.139 1.00 97.19 87 MET A O 1
ATOM 667 N N . ILE A 1 88 ? -5.607 -3.533 5.985 1.00 97.12 88 ILE A N 1
ATOM 668 C CA . ILE A 1 88 ? -6.151 -4.875 5.781 1.00 97.12 88 ILE A CA 1
ATOM 669 C C . ILE A 1 88 ? -7.126 -5.130 6.917 1.00 97.12 88 ILE A C 1
ATOM 671 O O . ILE A 1 88 ? -6.733 -5.093 8.083 1.00 97.12 88 ILE A O 1
ATOM 675 N N . LEU A 1 89 ? -8.392 -5.341 6.582 1.00 97.25 89 LEU A N 1
ATOM 676 C CA . LEU A 1 89 ? -9.433 -5.661 7.552 1.00 97.25 89 LEU A CA 1
ATOM 677 C C . LEU A 1 89 ? -9.618 -7.173 7.645 1.00 97.25 89 LEU A C 1
ATOM 679 O O . LEU A 1 89 ? -9.409 -7.885 6.659 1.00 97.25 89 LEU A O 1
ATOM 683 N N . SER A 1 90 ? -10.063 -7.646 8.810 1.00 97.12 90 SER A N 1
ATOM 684 C CA . SER A 1 90 ? -10.573 -9.009 8.953 1.00 97.12 90 SER A CA 1
ATOM 685 C C . SER A 1 90 ? -11.669 -9.304 7.925 1.00 97.12 90 SER A C 1
ATOM 687 O O . SER A 1 90 ? -12.374 -8.398 7.465 1.00 97.12 90 SER A O 1
ATOM 689 N N . VAL A 1 91 ? -11.827 -10.581 7.569 1.00 96.31 91 VAL A N 1
ATOM 690 C CA . VAL A 1 91 ? -12.873 -11.013 6.628 1.00 96.31 91 VAL A CA 1
ATOM 691 C C . VAL A 1 91 ? -14.255 -10.575 7.122 1.00 96.31 91 VAL A C 1
ATOM 693 O O . VAL A 1 91 ? -15.035 -10.015 6.352 1.00 96.31 91 VAL A O 1
ATOM 696 N N . ASP A 1 92 ? -14.525 -10.754 8.416 1.00 95.69 92 ASP A N 1
ATOM 697 C CA . ASP A 1 92 ? -15.798 -10.400 9.046 1.00 95.69 92 ASP A CA 1
ATOM 698 C C . ASP A 1 92 ? -16.084 -8.893 8.971 1.00 95.69 92 ASP A C 1
ATOM 700 O O . ASP A 1 92 ? -17.177 -8.477 8.570 1.00 95.69 92 ASP A O 1
ATOM 704 N N . ASP A 1 93 ? -15.108 -8.053 9.332 1.00 95.69 93 ASP A N 1
ATOM 705 C CA . ASP A 1 93 ? -15.290 -6.600 9.325 1.00 95.69 93 ASP A CA 1
ATOM 706 C C . ASP A 1 93 ? -15.352 -6.045 7.907 1.00 95.69 93 ASP A C 1
ATOM 708 O O . ASP A 1 93 ? -16.170 -5.165 7.636 1.00 95.69 93 ASP A O 1
ATOM 712 N N . TYR A 1 94 ? -14.553 -6.582 6.981 1.00 94.50 94 TYR A N 1
ATOM 713 C CA . TYR A 1 94 ? -14.612 -6.179 5.582 1.00 94.50 94 TYR A CA 1
ATOM 714 C C . TYR A 1 94 ? -15.981 -6.502 4.978 1.00 94.50 94 TYR A C 1
ATOM 716 O O . TYR A 1 94 ? -16.607 -5.631 4.376 1.00 94.50 94 TYR A O 1
ATOM 724 N N . GLN A 1 95 ? -16.494 -7.720 5.184 1.00 93.06 95 GLN A N 1
ATOM 725 C CA . GLN A 1 95 ? -17.818 -8.117 4.697 1.00 93.06 95 GLN A CA 1
ATOM 726 C C . GLN A 1 95 ? -18.925 -7.232 5.269 1.00 93.06 95 GLN A C 1
ATOM 728 O O . GLN A 1 95 ? -19.810 -6.794 4.534 1.00 93.06 95 GLN A O 1
ATOM 733 N N . ARG A 1 96 ? -18.874 -6.911 6.564 1.00 92.62 96 ARG A N 1
ATOM 734 C CA . ARG A 1 96 ? -19.809 -5.966 7.193 1.00 92.62 96 ARG A CA 1
ATOM 735 C C . ARG A 1 96 ? -19.695 -4.558 6.612 1.00 92.62 96 ARG A C 1
ATOM 737 O O . ARG A 1 96 ? -20.717 -3.924 6.365 1.00 92.62 96 ARG A O 1
ATOM 744 N N . ALA A 1 97 ? -18.475 -4.083 6.378 1.00 90.12 97 ALA A N 1
ATOM 745 C CA . ALA A 1 97 ? -18.212 -2.770 5.801 1.00 90.12 97 ALA A CA 1
ATOM 746 C C . ALA A 1 97 ? -18.784 -2.634 4.383 1.00 90.12 97 ALA A C 1
ATOM 748 O O . ALA A 1 97 ? -19.373 -1.602 4.070 1.00 90.12 97 ALA A O 1
ATOM 749 N N . VAL A 1 98 ? -18.658 -3.672 3.548 1.00 86.94 98 VAL A N 1
ATOM 750 C CA . VAL A 1 98 ? -19.155 -3.644 2.160 1.00 86.94 98 VAL A CA 1
ATOM 751 C C . VAL A 1 98 ? -20.625 -4.055 2.024 1.00 86.94 98 VAL A C 1
ATOM 753 O O . VAL A 1 98 ? -21.280 -3.655 1.067 1.00 86.94 98 VAL A O 1
ATOM 756 N N . SER A 1 99 ? -21.182 -4.823 2.966 1.00 78.88 99 SER A N 1
ATOM 757 C CA . SER A 1 99 ? -22.596 -5.245 2.930 1.00 78.88 99 SER A CA 1
ATOM 758 C C . SER A 1 99 ? -23.577 -4.155 3.374 1.00 78.88 99 SER A C 1
ATOM 760 O O . SER A 1 99 ? -24.737 -4.189 2.970 1.00 78.88 99 SER A O 1
ATOM 762 N N . ARG A 1 100 ? -23.124 -3.155 4.143 1.00 62.69 100 ARG A N 1
ATOM 763 C CA . ARG A 1 100 ? -23.924 -2.016 4.640 1.00 62.69 100 ARG A CA 1
ATOM 764 C C . ARG A 1 100 ? -24.184 -0.917 3.576 1.00 62.69 100 ARG A C 1
ATOM 766 O O . ARG A 1 100 ? -24.165 0.253 3.918 1.00 62.69 100 ARG A O 1
ATOM 773 N N . ASP A 1 101 ? -24.443 -1.289 2.315 1.00 54.09 101 ASP A N 1
ATOM 774 C CA . ASP A 1 101 ? -24.661 -0.426 1.117 1.00 54.09 101 ASP A CA 1
ATOM 775 C C . ASP A 1 101 ? -23.446 -0.213 0.170 1.00 54.09 101 ASP A C 1
ATOM 777 O O . ASP A 1 101 ? -23.438 0.717 -0.642 1.00 54.09 101 ASP A O 1
ATOM 781 N N . GLY A 1 102 ? -22.419 -1.074 0.201 1.00 60.06 102 GLY A N 1
ATOM 782 C CA . GLY A 1 102 ? -21.293 -1.056 -0.753 1.00 60.06 102 GLY A CA 1
ATOM 783 C C . GLY A 1 102 ? -20.104 -0.173 -0.337 1.00 60.06 102 GLY A C 1
ATOM 784 O O . GLY A 1 102 ? -19.664 -0.181 0.808 1.00 60.06 102 GLY A O 1
ATOM 785 N N . GLU A 1 103 ? -19.567 0.629 -1.267 1.00 65.38 103 GLU A N 1
ATOM 786 C CA . GLU A 1 103 ? -18.441 1.564 -1.047 1.00 65.38 103 GLU A CA 1
ATOM 787 C C . GLU A 1 103 ? -18.620 2.739 -0.041 1.00 65.38 103 GLU A C 1
ATOM 789 O O . GLU A 1 103 ? -17.606 3.371 0.291 1.00 65.38 103 GLU A O 1
ATOM 794 N N . PRO A 1 104 ? -19.823 3.131 0.448 1.00 82.00 104 PRO A N 1
ATOM 795 C CA . PRO A 1 104 ? -19.967 4.291 1.333 1.00 82.00 104 PRO A CA 1
ATOM 796 C C . PRO A 1 104 ? -19.142 4.214 2.618 1.00 82.00 104 PRO A C 1
ATOM 798 O O . PRO A 1 104 ? -18.571 5.230 3.023 1.00 82.00 104 PRO A O 1
ATOM 801 N N . TRP A 1 105 ? -19.029 3.030 3.230 1.00 90.06 105 TRP A N 1
ATOM 802 C CA . TRP A 1 105 ? -18.245 2.878 4.453 1.00 90.06 105 TRP A CA 1
ATOM 803 C C . TRP A 1 105 ? -16.755 3.124 4.204 1.00 90.06 105 TRP A C 1
ATOM 805 O O . TRP A 1 105 ? -16.142 3.906 4.924 1.00 90.06 105 TRP A O 1
ATOM 815 N N . LEU A 1 106 ? -16.185 2.547 3.138 1.00 89.31 106 LEU A N 1
ATOM 816 C CA . LEU A 1 106 ? -14.765 2.715 2.795 1.00 89.31 106 LEU A CA 1
ATOM 817 C C . LEU A 1 106 ? -14.419 4.192 2.577 1.00 89.31 106 LEU A C 1
ATOM 819 O O . LEU A 1 106 ? -13.399 4.682 3.071 1.00 89.31 106 LEU A O 1
ATOM 823 N N . ARG A 1 107 ? -15.305 4.934 1.898 1.00 89.31 107 ARG A N 1
ATOM 824 C CA . ARG A 1 107 ? -15.174 6.388 1.727 1.00 89.31 107 ARG A CA 1
ATOM 825 C C . ARG A 1 107 ? -15.258 7.138 3.055 1.00 89.31 107 ARG A C 1
ATOM 827 O O . ARG A 1 107 ? -14.446 8.036 3.285 1.00 89.31 107 ARG A O 1
ATOM 834 N N . ALA A 1 108 ? -16.212 6.786 3.917 1.00 90.69 108 ALA A N 1
ATOM 835 C CA . ALA A 1 108 ? -16.389 7.417 5.223 1.00 90.69 108 ALA A CA 1
ATOM 836 C C . ALA A 1 108 ? -15.189 7.168 6.149 1.00 90.69 108 ALA A C 1
ATOM 838 O O . ALA A 1 108 ? -14.647 8.126 6.698 1.00 90.69 108 ALA A O 1
ATOM 839 N N . ALA A 1 109 ? -14.724 5.922 6.251 1.00 93.81 109 ALA A N 1
ATOM 840 C CA . ALA A 1 109 ? -13.535 5.548 7.010 1.00 93.81 109 ALA A CA 1
ATOM 841 C C . ALA A 1 109 ? -12.298 6.295 6.496 1.00 93.81 109 ALA A C 1
ATOM 843 O O . ALA A 1 109 ? -11.602 6.953 7.265 1.00 93.81 109 ALA A O 1
ATOM 844 N N . SER A 1 110 ? -12.085 6.310 5.176 1.00 94.38 110 SER A N 1
ATOM 845 C CA . SER A 1 110 ? -10.970 7.044 4.563 1.00 94.38 110 SER A CA 1
ATOM 846 C C . SER A 1 110 ? -11.045 8.553 4.805 1.00 94.38 110 SER A C 1
ATOM 848 O O . SER A 1 110 ? -10.019 9.227 4.810 1.00 94.38 110 SER A O 1
ATOM 850 N N . ARG A 1 111 ? -12.244 9.131 4.953 1.00 93.81 111 ARG A N 1
ATOM 851 C CA . ARG A 1 111 ? -12.407 10.550 5.302 1.00 93.81 111 ARG A CA 1
ATOM 852 C C . ARG A 1 111 ? -12.002 10.803 6.755 1.00 93.81 111 ARG A C 1
ATOM 854 O O . ARG A 1 111 ? -11.184 11.686 6.983 1.00 93.81 111 ARG A O 1
ATOM 861 N N . VAL A 1 112 ? -12.509 10.001 7.694 1.00 95.06 112 VAL A N 1
ATOM 862 C CA . VAL A 1 112 ? -12.149 10.090 9.122 1.00 95.06 112 VAL A CA 1
ATOM 863 C C . VAL A 1 112 ? -10.632 9.975 9.302 1.00 95.06 112 VAL A C 1
ATOM 865 O O . VAL A 1 112 ? -10.018 10.814 9.950 1.00 95.06 112 VAL A O 1
ATOM 868 N N . LEU A 1 113 ? -10.000 8.999 8.646 1.00 96.75 113 LEU A N 1
ATOM 869 C CA . LEU A 1 113 ? -8.552 8.801 8.738 1.00 96.75 113 LEU A CA 1
ATOM 870 C C . LEU A 1 113 ? -7.742 9.958 8.135 1.00 96.75 113 LEU A C 1
ATOM 872 O O . LEU A 1 113 ? -6.702 10.323 8.679 1.00 96.75 113 LEU A O 1
ATOM 876 N N . ARG A 1 114 ? -8.216 10.575 7.046 1.00 95.19 114 ARG A N 1
ATOM 877 C CA . ARG A 1 114 ? -7.583 11.779 6.476 1.00 95.19 114 ARG A CA 1
ATOM 878 C C . ARG A 1 114 ? -7.680 12.985 7.407 1.00 95.19 114 ARG A C 1
ATOM 880 O O . ARG A 1 114 ? -6.717 13.745 7.506 1.00 95.19 114 ARG A O 1
ATOM 887 N N . GLU A 1 115 ? -8.816 13.171 8.074 1.00 95.75 115 GLU A N 1
ATOM 888 C CA . GLU A 1 115 ? -9.029 14.256 9.042 1.00 95.75 115 GLU A CA 1
ATOM 889 C C . GLU A 1 115 ? -8.092 14.101 10.252 1.00 95.75 115 GLU A C 1
ATOM 891 O O . GLU A 1 115 ? -7.421 15.058 10.654 1.00 95.75 115 GLU A O 1
ATOM 896 N N . GLU A 1 116 ? -7.963 12.878 10.769 1.00 96.00 116 GLU A N 1
ATOM 897 C CA . GLU A 1 116 ? -7.036 12.541 11.854 1.00 96.00 116 GLU A CA 1
ATOM 898 C C . GLU A 1 116 ? -5.569 12.728 11.449 1.00 96.00 116 GLU A C 1
ATOM 900 O O . GLU A 1 116 ? -4.789 13.339 12.184 1.00 96.00 116 GLU A O 1
ATOM 905 N N . PHE A 1 117 ? -5.190 12.277 10.250 1.00 94.38 117 PHE A N 1
ATOM 906 C CA . PHE A 1 117 ? -3.840 12.472 9.726 1.00 94.38 117 PHE A CA 1
ATOM 907 C C . PHE A 1 117 ? -3.504 13.952 9.531 1.00 94.38 117 PHE A C 1
ATOM 909 O O . PHE A 1 117 ? -2.441 14.404 9.948 1.00 94.38 117 PHE A O 1
ATOM 916 N N . THR A 1 118 ? -4.428 14.737 8.976 1.00 93.25 118 THR A N 1
ATOM 917 C CA . THR A 1 118 ? -4.254 16.191 8.827 1.00 93.25 118 THR A CA 1
ATOM 918 C C . THR A 1 118 ? -4.044 16.858 10.187 1.00 93.25 118 THR A C 1
ATOM 920 O O . THR A 1 118 ? -3.140 17.680 10.351 1.00 93.25 118 THR A O 1
ATOM 923 N N . SER A 1 119 ? -4.835 16.460 11.185 1.00 93.88 119 SER A N 1
ATOM 924 C CA . SER A 1 119 ? -4.702 16.941 12.563 1.00 93.88 119 SER A CA 1
ATOM 925 C C . SER A 1 119 ? -3.359 16.543 13.190 1.00 93.88 119 SER A C 1
ATOM 927 O O . SER A 1 119 ? -2.752 17.342 13.904 1.00 93.88 119 SER A O 1
ATOM 929 N N . LEU A 1 120 ? -2.859 15.333 12.910 1.00 91.75 120 LEU A N 1
ATOM 930 C CA . LEU A 1 120 ? -1.526 14.883 13.325 1.00 91.75 120 LEU A CA 1
ATOM 931 C C . LEU A 1 120 ? -0.423 15.720 12.666 1.00 91.75 120 LEU A C 1
ATOM 933 O O . LEU A 1 120 ? 0.454 16.206 13.372 1.00 91.75 120 LEU A O 1
ATOM 937 N N . CYS A 1 121 ? -0.488 15.936 11.349 1.00 90.75 121 CYS A N 1
ATOM 938 C CA . CYS A 1 121 ? 0.462 16.775 10.615 1.00 90.75 121 CYS A CA 1
ATOM 939 C C . CYS A 1 121 ? 0.560 18.184 11.198 1.00 90.75 121 CYS A C 1
ATOM 941 O O . CYS A 1 121 ? 1.661 18.687 11.405 1.00 90.75 121 CYS A O 1
ATOM 943 N N . GLN A 1 122 ? -0.578 18.797 11.523 1.00 91.19 122 GLN A N 1
ATOM 944 C CA . GLN A 1 122 ? -0.613 20.121 12.143 1.00 91.19 122 GLN A CA 1
ATOM 945 C C . GLN A 1 122 ? -0.034 20.121 13.562 1.00 91.19 122 GLN A C 1
ATOM 947 O O . GLN A 1 122 ? 0.699 21.040 13.921 1.00 91.19 122 GLN A O 1
ATOM 952 N N . ARG A 1 123 ? -0.353 19.104 14.372 1.00 92.12 123 ARG A N 1
ATOM 953 C CA . ARG A 1 123 ? 0.074 19.031 15.776 1.00 92.12 123 ARG A CA 1
ATOM 954 C C . ARG A 1 123 ? 1.559 18.708 15.931 1.00 92.12 123 ARG A C 1
ATOM 956 O O . ARG A 1 123 ? 2.221 19.321 16.759 1.00 92.12 123 ARG A O 1
ATOM 963 N N . GLU A 1 124 ? 2.062 17.756 15.152 1.00 89.44 124 GLU A N 1
ATOM 964 C CA . GLU A 1 124 ? 3.428 17.226 15.275 1.00 89.44 124 GLU A CA 1
ATOM 965 C C . GLU A 1 124 ? 4.393 17.823 14.238 1.00 89.44 124 GLU A C 1
ATOM 967 O O . GLU A 1 124 ? 5.552 17.423 14.171 1.00 89.44 124 GLU A O 1
ATOM 972 N N . ASN A 1 125 ? 3.927 18.764 13.404 1.00 88.06 125 ASN A N 1
ATOM 973 C CA . ASN A 1 125 ? 4.684 19.330 12.281 1.00 88.06 125 ASN A CA 1
ATOM 974 C C . ASN A 1 125 ? 5.235 18.251 11.319 1.00 88.06 125 ASN A C 1
ATOM 976 O O . ASN A 1 125 ? 6.302 18.411 10.723 1.00 88.06 125 ASN A O 1
ATOM 980 N N . LEU A 1 126 ? 4.503 17.139 11.179 1.00 88.38 126 LEU A N 1
ATOM 981 C CA . LEU A 1 126 ? 4.836 16.055 10.259 1.00 88.38 126 LEU A CA 1
ATOM 982 C C . LEU A 1 126 ? 4.571 16.514 8.823 1.00 88.38 126 LEU A C 1
ATOM 984 O O . LEU A 1 126 ? 3.440 16.859 8.471 1.00 88.38 126 LEU A O 1
ATOM 988 N N . LYS A 1 127 ? 5.606 16.475 7.983 1.00 87.19 127 LYS A N 1
ATOM 989 C CA . LYS A 1 127 ? 5.516 16.864 6.574 1.00 87.19 127 LYS A CA 1
ATOM 990 C C . LYS A 1 127 ? 5.268 15.658 5.678 1.00 87.19 127 LYS A C 1
ATOM 992 O O . LYS A 1 127 ? 5.922 14.622 5.802 1.00 87.19 127 LYS A O 1
ATOM 997 N N . GLN A 1 128 ? 4.352 15.824 4.732 1.00 84.88 128 GLN A N 1
ATOM 998 C CA . GLN A 1 128 ? 4.224 14.911 3.600 1.00 84.88 128 GLN A CA 1
ATOM 999 C C . GLN A 1 128 ? 5.314 15.230 2.578 1.00 84.88 128 GLN A C 1
ATOM 1001 O O . GLN A 1 128 ? 5.640 16.398 2.375 1.00 84.88 128 GLN A O 1
ATOM 1006 N N . VAL A 1 129 ? 5.857 14.212 1.907 1.00 82.75 129 VAL A N 1
ATOM 1007 C CA . VAL A 1 129 ? 6.837 14.448 0.831 1.00 82.75 129 VAL A CA 1
ATOM 1008 C C . VAL A 1 129 ? 6.196 15.195 -0.340 1.00 82.75 129 VAL A C 1
ATOM 1010 O O . VAL A 1 129 ? 6.829 16.052 -0.951 1.00 82.75 129 VAL A O 1
ATOM 1013 N N . HIS A 1 130 ? 4.920 14.919 -0.610 1.00 85.75 130 HIS A N 1
ATOM 1014 C CA . HIS A 1 130 ? 4.141 15.575 -1.654 1.00 85.75 130 HIS A CA 1
ATOM 1015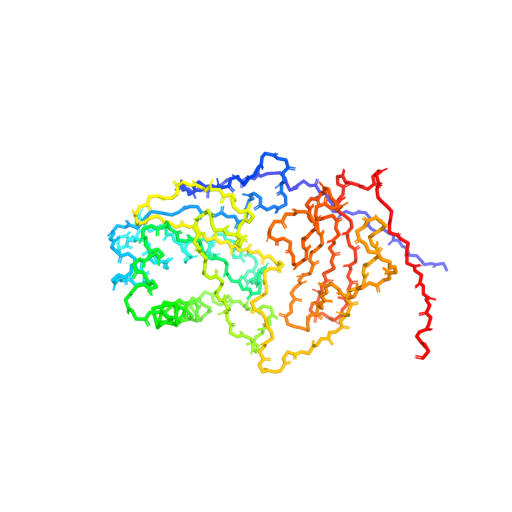 C C . HIS A 1 130 ? 3.009 16.393 -1.019 1.00 85.75 130 HIS A C 1
ATOM 1017 O O . HIS A 1 130 ? 1.898 15.903 -0.845 1.00 85.75 130 HIS A O 1
ATOM 1023 N N . GLU A 1 131 ? 3.291 17.651 -0.664 1.00 79.00 131 GLU A N 1
ATOM 1024 C CA . GLU A 1 131 ? 2.380 18.526 0.104 1.00 79.00 131 GLU A CA 1
ATOM 1025 C C . GLU A 1 131 ? 1.007 18.751 -0.555 1.00 79.00 131 GLU A C 1
ATOM 1027 O O . GLU A 1 131 ? 0.015 18.974 0.135 1.00 79.00 131 GLU A O 1
ATOM 1032 N N . ASN A 1 132 ? 0.932 18.664 -1.886 1.00 80.50 132 ASN A N 1
ATOM 1033 C CA . ASN A 1 132 ? -0.303 18.879 -2.648 1.00 80.50 132 ASN A CA 1
ATOM 1034 C C . ASN A 1 132 ? -1.179 17.621 -2.770 1.00 80.50 132 ASN A C 1
ATOM 1036 O O . ASN A 1 132 ? -2.268 17.685 -3.347 1.00 80.50 132 ASN A O 1
ATOM 1040 N N . ARG A 1 133 ? -0.713 16.478 -2.257 1.00 86.38 133 ARG A N 1
ATOM 1041 C CA . ARG A 1 133 ? -1.443 15.213 -2.277 1.00 86.38 133 ARG A CA 1
ATOM 1042 C C . ARG A 1 133 ? -2.063 14.960 -0.905 1.00 86.38 133 ARG A C 1
ATOM 1044 O O . ARG A 1 133 ? -1.426 15.119 0.131 1.00 86.38 133 ARG A O 1
ATOM 1051 N N . ASN A 1 134 ? -3.325 14.543 -0.906 1.00 88.31 134 ASN A N 1
ATOM 1052 C CA . ASN A 1 134 ? -3.961 14.013 0.295 1.00 88.31 134 ASN A CA 1
ATOM 1053 C C . ASN A 1 134 ? -3.598 12.539 0.458 1.00 88.31 134 ASN A C 1
ATOM 1055 O O . ASN A 1 134 ? -3.614 11.806 -0.529 1.00 88.31 134 ASN A O 1
ATOM 1059 N N . LEU A 1 135 ? -3.393 12.106 1.700 1.00 91.38 135 LEU A N 1
ATOM 1060 C CA . LEU A 1 135 ? -3.116 10.711 2.024 1.00 91.38 135 LEU A CA 1
ATOM 1061 C C . LEU A 1 135 ? -4.223 9.778 1.501 1.00 91.38 135 LEU A C 1
ATOM 1063 O O . LEU A 1 135 ? -5.391 9.901 1.893 1.00 91.38 135 LEU A O 1
ATOM 1067 N N . GLY A 1 136 ? -3.857 8.855 0.613 1.00 93.62 136 GLY A N 1
ATOM 1068 C CA . GLY A 1 136 ? -4.720 7.796 0.109 1.00 93.62 136 GLY A CA 1
ATOM 1069 C C . GLY A 1 136 ? -4.752 6.585 1.038 1.00 93.62 136 GLY A C 1
ATOM 1070 O O . GLY A 1 136 ? -3.814 6.318 1.790 1.00 93.62 136 GLY A O 1
ATOM 1071 N N . PHE A 1 137 ? -5.849 5.830 0.968 1.00 95.00 137 PHE A N 1
ATOM 1072 C CA . PHE A 1 137 ? -6.049 4.608 1.742 1.00 95.00 137 PHE A CA 1
ATOM 1073 C C . PHE A 1 137 ? -6.432 3.465 0.806 1.00 95.00 137 PHE A C 1
ATOM 1075 O O . PHE A 1 137 ? -7.500 3.497 0.194 1.00 95.00 137 PHE A O 1
ATOM 1082 N N . ARG A 1 138 ? -5.578 2.441 0.712 1.00 95.56 138 ARG A N 1
ATOM 1083 C CA . ARG A 1 138 ? -5.923 1.166 0.071 1.00 95.56 138 ARG A CA 1
ATOM 1084 C C . ARG A 1 138 ? -6.457 0.232 1.151 1.00 95.56 138 ARG A C 1
ATOM 1086 O O . ARG A 1 138 ? -5.677 -0.299 1.932 1.00 95.56 138 ARG A O 1
ATOM 1093 N N . ILE A 1 139 ? -7.776 0.065 1.211 1.00 95.38 139 ILE A N 1
ATOM 1094 C CA . ILE A 1 139 ? -8.439 -0.813 2.184 1.00 95.38 139 ILE A CA 1
ATOM 1095 C C . ILE A 1 139 ? -8.815 -2.124 1.493 1.00 95.38 139 ILE A C 1
ATOM 1097 O O . ILE A 1 139 ? -9.602 -2.111 0.547 1.00 95.38 139 ILE A O 1
ATOM 1101 N N . ILE A 1 140 ? -8.271 -3.241 1.967 1.00 95.44 140 ILE A N 1
ATOM 1102 C CA . ILE A 1 140 ? -8.495 -4.578 1.400 1.00 95.44 140 ILE A CA 1
ATOM 1103 C C . ILE A 1 140 ? -8.924 -5.578 2.477 1.00 95.44 140 ILE A C 1
ATOM 1105 O O . ILE A 1 140 ? -8.833 -5.308 3.676 1.00 95.44 140 ILE A O 1
ATOM 1109 N N . CYS A 1 141 ? -9.417 -6.731 2.033 1.00 95.75 141 CYS A N 1
ATOM 1110 C CA . CYS A 1 141 ? -9.820 -7.839 2.894 1.00 95.75 141 CYS A CA 1
ATOM 1111 C C . CYS A 1 141 ? -8.653 -8.809 3.102 1.00 95.75 141 CYS A C 1
ATOM 1113 O O . CYS A 1 141 ? -7.965 -9.149 2.136 1.00 95.75 141 CYS A O 1
ATOM 1115 N N . ASP A 1 142 ? -8.473 -9.299 4.328 1.00 95.75 142 ASP A N 1
ATOM 1116 C CA . ASP A 1 142 ? -7.559 -10.405 4.627 1.00 95.75 142 ASP A CA 1
ATOM 1117 C C . ASP A 1 142 ? -7.886 -11.638 3.765 1.00 95.75 142 ASP A C 1
ATOM 1119 O O . ASP A 1 142 ? -9.057 -11.965 3.560 1.00 95.75 142 ASP A O 1
ATOM 1123 N N . GLY A 1 143 ? -6.866 -12.297 3.208 1.00 92.44 143 GLY A N 1
ATOM 1124 C CA . GLY A 1 143 ? -7.045 -13.456 2.324 1.00 92.44 143 GLY A CA 1
ATOM 1125 C C . GLY A 1 143 ? -7.581 -13.143 0.921 1.00 92.44 143 GLY A C 1
ATOM 1126 O O . GLY A 1 143 ? -7.835 -14.067 0.145 1.00 92.44 143 GLY A O 1
ATOM 1127 N N . SER A 1 144 ? -7.780 -11.871 0.566 1.00 94.06 144 SER A N 1
ATOM 1128 C CA . SER A 1 144 ? -8.335 -11.501 -0.743 1.00 94.06 144 SER A CA 1
ATOM 1129 C C . SER A 1 144 ? -7.365 -11.748 -1.909 1.00 94.06 144 SER A C 1
ATOM 1131 O O . SER A 1 144 ? -6.151 -11.850 -1.712 1.00 94.06 144 SER A O 1
ATOM 1133 N N . PRO A 1 145 ? -7.865 -11.800 -3.161 1.00 92.81 145 PRO A N 1
ATOM 1134 C CA . PRO A 1 145 ? -7.008 -11.858 -4.348 1.00 92.81 145 PRO A CA 1
ATOM 1135 C C . PRO A 1 145 ? -6.009 -10.696 -4.446 1.00 92.81 145 PRO A C 1
ATOM 1137 O O . PRO A 1 145 ? -4.910 -10.890 -4.956 1.00 92.81 145 PRO A O 1
ATOM 1140 N N . ASP A 1 146 ? -6.344 -9.520 -3.899 1.00 90.94 146 ASP A N 1
ATOM 1141 C CA . ASP A 1 146 ? -5.428 -8.373 -3.797 1.00 90.94 146 ASP A CA 1
ATOM 1142 C C . ASP A 1 146 ? -4.165 -8.681 -2.981 1.00 90.94 146 ASP A C 1
ATOM 1144 O O . ASP A 1 146 ? -3.139 -8.033 -3.177 1.00 90.94 146 ASP A O 1
ATOM 1148 N N . MET A 1 147 ? -4.233 -9.674 -2.088 1.00 90.75 147 MET A N 1
ATOM 1149 C CA . MET A 1 147 ? -3.116 -10.166 -1.277 1.00 90.75 147 MET A CA 1
ATOM 1150 C C . MET A 1 147 ? -2.427 -11.389 -1.894 1.00 90.75 147 MET A C 1
ATOM 1152 O O . MET A 1 147 ? -1.724 -12.126 -1.204 1.00 90.75 147 MET A O 1
ATOM 1156 N N . GLY A 1 148 ? -2.695 -11.694 -3.168 1.00 87.00 148 GLY A N 1
ATOM 1157 C CA . GLY A 1 148 ? -2.289 -12.969 -3.764 1.00 87.00 148 GLY A CA 1
ATOM 1158 C C . GLY A 1 148 ? -2.874 -14.173 -3.015 1.00 87.00 148 GLY A C 1
ATOM 1159 O O . GLY A 1 148 ? -2.243 -15.226 -2.965 1.00 87.00 148 GLY A O 1
ATOM 1160 N N . SER A 1 149 ? -4.042 -13.996 -2.382 1.00 87.56 149 SER A N 1
ATOM 1161 C CA . SER A 1 149 ? -4.697 -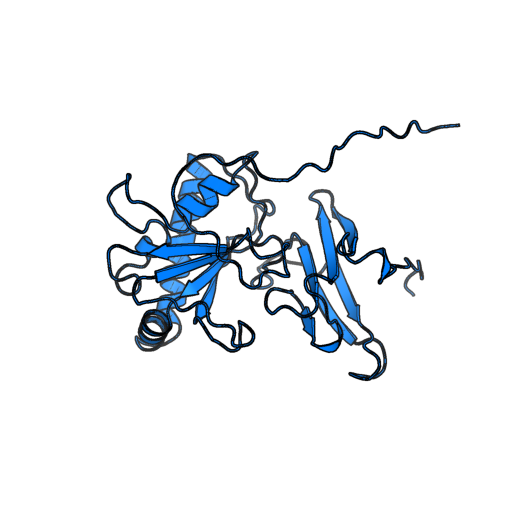14.984 -1.514 1.00 87.56 149 SER A CA 1
ATOM 1162 C C . SER A 1 149 ? -3.893 -15.402 -0.272 1.00 87.56 149 SER A C 1
ATOM 1164 O O . SER A 1 149 ? -4.203 -16.425 0.340 1.00 87.56 149 SER A O 1
ATOM 1166 N N . GLN A 1 150 ? -2.887 -14.621 0.135 1.00 87.81 150 GLN A N 1
ATOM 1167 C CA . GLN A 1 150 ? -2.218 -14.805 1.424 1.00 87.81 150 GLN A CA 1
ATOM 1168 C C . GLN A 1 150 ? -3.141 -14.399 2.577 1.00 87.81 150 GLN A C 1
ATOM 1170 O O . GLN A 1 150 ? -3.809 -13.368 2.509 1.00 87.81 150 GLN A O 1
ATOM 1175 N N . LEU A 1 151 ? -3.151 -15.203 3.642 1.00 89.75 151 LEU A N 1
ATOM 1176 C CA . LEU A 1 151 ? -4.012 -15.022 4.810 1.00 89.75 151 LEU A CA 1
ATOM 1177 C C . LEU A 1 151 ? -3.176 -14.685 6.049 1.00 89.75 151 LEU A C 1
ATOM 1179 O O . LEU A 1 151 ? -2.255 -15.424 6.394 1.00 89.75 151 LEU A O 1
ATOM 1183 N N . LEU A 1 152 ? -3.538 -13.607 6.742 1.00 90.75 152 LEU A N 1
ATOM 1184 C CA . LEU A 1 152 ? -2.924 -13.177 8.004 1.00 90.75 152 LEU A CA 1
ATOM 1185 C C . LEU A 1 152 ? -3.669 -13.706 9.235 1.00 90.75 152 LEU A C 1
ATOM 1187 O O . LEU A 1 152 ? -3.133 -13.671 10.346 1.00 90.75 152 LEU A O 1
ATOM 1191 N N . GLY A 1 153 ? -4.899 -14.189 9.046 1.00 93.38 153 GLY A N 1
ATOM 1192 C CA . GLY A 1 153 ? -5.719 -14.768 10.105 1.00 93.38 153 GLY A CA 1
ATOM 1193 C C . GLY A 1 153 ? -6.173 -13.700 11.092 1.00 93.38 153 GLY A C 1
ATOM 1194 O O . GLY A 1 153 ? -5.964 -13.846 12.298 1.00 93.38 153 GLY A O 1
ATOM 1195 N N . LEU A 1 154 ? -6.705 -12.592 10.574 1.00 95.31 154 LEU A N 1
ATOM 1196 C CA . LEU A 1 154 ? -7.252 -11.507 11.386 1.00 95.31 154 LEU A CA 1
ATOM 1197 C C . LEU A 1 154 ? -8.631 -11.890 11.930 1.00 95.31 154 LEU A C 1
ATOM 1199 O O . LEU A 1 154 ? -9.525 -12.264 11.169 1.00 95.31 154 LEU A O 1
ATOM 1203 N N . GLU A 1 155 ? -8.809 -11.765 13.242 1.00 96.06 155 GLU A N 1
ATOM 1204 C CA . GLU A 1 155 ? -10.102 -11.918 13.901 1.00 96.06 155 GLU A CA 1
ATOM 1205 C C . GLU A 1 155 ? -10.922 -10.624 13.810 1.00 96.06 155 GLU A C 1
ATOM 1207 O O . GLU A 1 155 ? -10.425 -9.553 13.452 1.00 96.06 155 GLU A O 1
ATOM 1212 N N . ARG A 1 156 ? -12.209 -10.699 14.155 1.00 95.94 156 ARG A N 1
ATOM 1213 C CA . ARG A 1 156 ? -13.069 -9.514 14.206 1.00 95.94 156 ARG A CA 1
ATOM 1214 C C . ARG A 1 156 ? -12.516 -8.469 15.183 1.00 95.94 156 ARG A C 1
ATOM 1216 O O . ARG A 1 156 ? -12.161 -8.785 16.314 1.00 95.94 156 ARG A O 1
ATOM 1223 N N . GLY A 1 157 ? -12.507 -7.210 14.755 1.00 94.88 157 GLY A N 1
ATOM 1224 C CA . GLY A 1 157 ? -11.899 -6.091 15.472 1.00 94.88 157 GLY A CA 1
ATOM 1225 C C . GLY A 1 157 ? -10.390 -5.974 15.250 1.00 94.88 157 GLY A C 1
ATOM 1226 O O . GLY A 1 157 ? -9.790 -4.998 15.702 1.00 94.88 157 GLY A O 1
ATOM 1227 N N . GLU A 1 158 ? -9.764 -6.918 14.545 1.00 96.94 158 GLU A N 1
ATOM 1228 C CA . GLU A 1 158 ? -8.358 -6.837 14.174 1.00 96.94 158 GLU A CA 1
ATOM 1229 C C . GLU A 1 158 ? -8.158 -6.329 12.750 1.00 96.94 158 GLU A C 1
ATOM 1231 O O . GLU A 1 158 ? -8.940 -6.576 11.829 1.00 96.94 158 GLU A O 1
ATOM 1236 N N . PHE A 1 159 ? -7.060 -5.604 12.574 1.00 97.19 159 PHE A N 1
ATOM 1237 C CA . PHE A 1 159 ? -6.660 -5.052 11.291 1.00 97.19 159 PHE A CA 1
ATOM 1238 C C . PHE A 1 159 ? -5.144 -4.896 11.225 1.00 97.19 159 PHE A C 1
ATOM 1240 O O . PHE A 1 159 ? -4.446 -4.876 12.243 1.00 97.19 159 PHE A O 1
ATOM 1247 N N . VAL A 1 160 ? -4.624 -4.760 10.010 1.00 96.25 160 VAL A N 1
ATOM 1248 C CA . VAL A 1 160 ? -3.215 -4.457 9.757 1.00 96.25 160 VAL A CA 1
ATOM 1249 C C . VAL A 1 160 ? -3.102 -3.117 9.059 1.00 96.25 160 VAL A C 1
ATOM 1251 O O . VAL A 1 160 ? -3.888 -2.807 8.167 1.00 96.25 160 VAL A O 1
ATOM 1254 N N . THR A 1 161 ? -2.109 -2.326 9.451 1.00 96.56 161 THR A N 1
ATOM 1255 C CA . THR A 1 161 ? -1.732 -1.105 8.735 1.00 96.56 161 THR A CA 1
ATOM 1256 C C . THR A 1 161 ? -0.361 -1.275 8.093 1.00 96.56 161 THR A C 1
ATOM 1258 O O . THR A 1 161 ? 0.526 -1.904 8.674 1.00 96.56 161 THR A O 1
ATOM 1261 N N . GLY A 1 162 ? -0.188 -0.715 6.896 1.00 94.38 162 GLY A N 1
ATOM 1262 C CA . GLY A 1 162 ? 1.062 -0.750 6.146 1.00 94.38 162 GLY A CA 1
ATOM 1263 C C . GLY A 1 162 ? 1.522 0.634 5.714 1.00 94.38 162 GLY A C 1
ATOM 1264 O O . GLY A 1 162 ? 0.792 1.337 5.013 1.00 94.38 162 GLY A O 1
ATOM 1265 N N . LEU A 1 163 ? 2.743 0.997 6.111 1.00 93.19 163 LEU A N 1
ATOM 1266 C CA . LEU A 1 163 ? 3.413 2.244 5.732 1.00 93.19 163 LEU A CA 1
ATOM 1267 C C . LEU A 1 163 ? 4.522 1.923 4.727 1.00 93.19 163 LEU A C 1
ATOM 1269 O O . LEU A 1 163 ? 5.674 1.658 5.082 1.00 93.19 163 LEU A O 1
ATOM 1273 N N . LEU A 1 164 ? 4.132 1.874 3.455 1.00 91.69 164 LEU A N 1
ATOM 1274 C CA . LEU A 1 164 ? 4.943 1.346 2.364 1.00 91.69 164 LEU A CA 1
ATOM 1275 C C . LEU A 1 164 ? 5.385 2.485 1.432 1.00 91.69 164 LEU A C 1
ATOM 1277 O O . LEU A 1 164 ? 4.527 3.199 0.913 1.00 91.69 164 LEU A O 1
ATOM 1281 N N . PRO A 1 165 ? 6.692 2.649 1.156 1.00 90.62 165 PRO A N 1
ATOM 1282 C CA . PRO A 1 165 ? 7.174 3.709 0.266 1.00 90.62 165 PRO A CA 1
ATOM 1283 C C . PRO A 1 165 ? 6.665 3.556 -1.169 1.00 90.62 165 PRO A C 1
ATOM 1285 O O . PRO A 1 165 ? 6.536 4.542 -1.884 1.00 90.62 165 PRO A O 1
ATOM 1288 N N . ASN A 1 166 ? 6.385 2.327 -1.597 1.00 93.31 166 ASN A N 1
ATOM 1289 C CA . ASN A 1 166 ? 5.931 2.030 -2.947 1.00 93.31 166 ASN A CA 1
ATOM 1290 C C . ASN A 1 166 ? 4.404 2.034 -3.093 1.00 93.31 166 ASN A C 1
ATOM 1292 O O . ASN A 1 166 ? 3.898 1.925 -4.208 1.00 93.31 166 ASN A O 1
ATOM 1296 N N . LEU A 1 167 ? 3.646 2.135 -1.997 1.00 94.88 167 LEU A N 1
ATOM 1297 C CA . LEU A 1 167 ? 2.195 2.124 -2.098 1.00 94.88 167 LEU A CA 1
ATOM 1298 C C . LEU A 1 167 ? 1.692 3.436 -2.695 1.00 94.88 167 LEU A C 1
ATOM 1300 O O . LEU A 1 167 ? 1.925 4.515 -2.152 1.00 94.88 167 LEU A O 1
ATOM 1304 N N . TYR A 1 168 ? 0.953 3.295 -3.790 1.00 94.25 168 TYR A N 1
ATOM 1305 C CA . TYR A 1 168 ? 0.360 4.390 -4.535 1.00 94.25 168 TYR A CA 1
ATOM 1306 C C . TYR A 1 168 ? -1.058 4.002 -4.953 1.00 94.25 168 TYR A C 1
ATOM 1308 O O . TYR A 1 168 ? -1.249 3.072 -5.736 1.00 94.25 168 TYR A O 1
ATOM 1316 N N . THR A 1 169 ? -2.069 4.688 -4.423 1.00 93.00 169 THR A N 1
ATOM 1317 C CA . THR A 1 169 ? -3.488 4.403 -4.701 1.00 93.00 169 THR A CA 1
ATOM 1318 C C . THR A 1 169 ? -3.956 4.964 -6.046 1.00 93.00 169 THR A C 1
ATOM 1320 O O . THR A 1 169 ? -5.129 4.828 -6.385 1.00 93.00 169 THR A O 1
ATOM 1323 N N . GLY A 1 170 ? -3.061 5.603 -6.803 1.00 92.75 170 GLY A N 1
ATOM 1324 C CA . GLY A 1 170 ? -3.329 6.154 -8.129 1.00 92.75 170 GLY A CA 1
ATOM 1325 C C . GLY A 1 170 ? -3.180 7.677 -8.212 1.00 92.75 170 GLY A C 1
ATOM 1326 O O . GLY A 1 170 ? -2.981 8.345 -7.187 1.00 92.75 170 GLY A O 1
ATOM 1327 N N . PRO A 1 171 ? -3.263 8.228 -9.436 1.00 91.94 171 PRO A N 1
ATOM 1328 C CA . PRO A 1 171 ? -3.110 9.653 -9.687 1.00 91.94 171 PRO A CA 1
ATOM 1329 C C . PRO A 1 171 ? -4.264 10.469 -9.105 1.00 91.94 171 PRO A C 1
ATOM 1331 O O . PRO A 1 171 ? -5.432 10.082 -9.164 1.00 91.94 171 PRO A O 1
ATOM 1334 N N . VAL A 1 172 ? -3.924 11.638 -8.574 1.00 90.56 172 VAL A N 1
ATOM 1335 C CA . VAL A 1 172 ? -4.857 12.686 -8.159 1.00 90.56 172 VAL A CA 1
ATOM 1336 C C . VAL A 1 172 ? -4.735 13.886 -9.100 1.00 90.56 172 VAL A C 1
ATOM 1338 O O . VAL A 1 172 ? -3.965 13.895 -10.061 1.00 90.56 172 VAL A O 1
ATOM 1341 N N . ARG A 1 173 ? -5.525 14.935 -8.857 1.00 89.12 173 ARG A N 1
ATOM 1342 C CA . ARG A 1 173 ? -5.427 16.167 -9.643 1.00 89.12 173 ARG A CA 1
ATOM 1343 C C . ARG A 1 173 ? -4.023 16.769 -9.496 1.00 89.12 173 ARG A C 1
ATOM 1345 O O . ARG A 1 173 ? -3.660 17.189 -8.404 1.00 89.12 173 ARG A O 1
ATOM 1352 N N . GLY A 1 174 ? -3.294 16.864 -10.608 1.00 88.75 174 GLY A N 1
ATOM 1353 C CA . GLY A 1 174 ? -1.923 17.388 -10.655 1.00 88.75 174 GLY A CA 1
ATOM 1354 C C . GLY A 1 174 ? -0.829 16.315 -10.649 1.00 88.75 174 GLY A C 1
ATOM 1355 O O . GLY A 1 174 ? 0.339 16.664 -10.800 1.00 88.75 174 GLY A O 1
ATOM 1356 N N . SER A 1 175 ? -1.186 15.034 -10.512 1.00 92.19 175 SER A N 1
ATOM 1357 C CA . SER A 1 175 ? -0.242 13.934 -10.719 1.00 92.19 175 SER A CA 1
ATOM 1358 C C . SER A 1 175 ? 0.068 13.791 -12.208 1.00 92.19 175 SER A C 1
ATOM 1360 O O . SER A 1 175 ? -0.845 13.743 -13.036 1.00 92.19 175 SER A O 1
ATOM 1362 N N . GLU A 1 176 ? 1.348 13.680 -12.545 1.00 92.81 176 GLU A N 1
ATOM 1363 C CA . GLU A 1 176 ? 1.825 13.505 -13.918 1.00 92.81 176 GLU A CA 1
ATOM 1364 C C . GLU A 1 176 ? 2.755 12.287 -13.990 1.00 92.81 176 GLU A C 1
ATOM 1366 O O . GLU A 1 176 ? 3.614 12.133 -13.113 1.00 92.81 176 GLU A O 1
ATOM 1371 N N . PRO A 1 177 ? 2.597 11.403 -14.994 1.00 93.50 177 PRO A N 1
ATOM 1372 C CA . PRO A 1 177 ? 3.521 10.296 -15.187 1.00 93.50 177 PRO A CA 1
ATOM 1373 C C . PRO A 1 177 ? 4.886 10.851 -15.603 1.00 93.50 177 PRO A C 1
ATOM 1375 O O . PRO A 1 177 ? 4.988 11.614 -16.563 1.00 93.50 177 PRO A O 1
ATOM 1378 N N . VAL A 1 178 ? 5.938 10.464 -14.883 1.00 92.44 178 VAL A N 1
ATOM 1379 C CA . VAL A 1 178 ? 7.315 10.911 -15.155 1.00 92.44 178 VAL A CA 1
ATOM 1380 C C . VAL A 1 178 ? 8.157 9.826 -15.808 1.00 92.44 178 VAL A C 1
ATOM 1382 O O . VAL A 1 178 ? 9.041 10.134 -16.605 1.00 92.44 178 VAL A O 1
ATOM 1385 N N . ILE A 1 179 ? 7.887 8.555 -15.496 1.00 91.94 179 ILE A N 1
ATOM 1386 C CA . ILE A 1 179 ? 8.585 7.405 -16.077 1.00 91.94 179 ILE A CA 1
ATOM 1387 C C . ILE A 1 179 ? 7.565 6.318 -16.403 1.00 91.94 179 ILE A C 1
ATOM 1389 O O . ILE A 1 179 ? 6.804 5.904 -15.530 1.00 91.94 179 ILE A O 1
ATOM 1393 N N . ALA A 1 180 ? 7.593 5.820 -17.638 1.00 93.31 180 ALA A N 1
ATOM 1394 C CA . ALA A 1 180 ? 6.902 4.598 -18.033 1.00 93.31 180 ALA A CA 1
ATOM 1395 C C . ALA A 1 180 ? 7.845 3.398 -17.878 1.00 93.31 180 ALA A C 1
ATOM 1397 O O . ALA A 1 180 ? 8.974 3.405 -18.378 1.00 93.31 180 ALA A O 1
ATOM 1398 N N . VAL A 1 181 ? 7.389 2.354 -17.194 1.00 92.44 181 VAL A N 1
ATOM 1399 C CA . VAL A 1 181 ? 8.167 1.142 -16.937 1.00 92.44 181 VAL A CA 1
ATOM 1400 C C . VAL A 1 181 ? 7.742 0.073 -17.929 1.00 92.44 181 VAL A C 1
ATOM 1402 O O . VAL A 1 181 ? 6.600 -0.378 -17.919 1.00 92.44 181 VAL A O 1
ATOM 1405 N N . HIS A 1 182 ? 8.682 -0.344 -18.774 1.00 94.25 182 HIS A N 1
ATOM 1406 C CA . HIS A 1 182 ? 8.474 -1.396 -19.760 1.00 94.25 182 HIS A CA 1
ATOM 1407 C C . HIS A 1 182 ? 9.278 -2.641 -19.390 1.00 94.25 182 HIS A C 1
ATOM 1409 O O . HIS A 1 182 ? 10.461 -2.552 -19.060 1.00 94.25 182 HIS A O 1
ATOM 1415 N N . LEU A 1 183 ? 8.649 -3.810 -19.479 1.00 92.25 183 LEU A N 1
ATOM 1416 C CA . LEU A 1 183 ? 9.234 -5.089 -19.111 1.00 92.25 183 LEU A CA 1
ATOM 1417 C C . LEU A 1 183 ? 9.071 -6.102 -20.246 1.00 92.25 183 LEU A C 1
ATOM 1419 O O . LEU A 1 183 ? 7.988 -6.288 -20.798 1.00 92.25 183 LEU A O 1
ATOM 1423 N N . ASN A 1 184 ? 10.163 -6.780 -20.577 1.00 92.62 184 ASN A N 1
ATOM 1424 C CA . ASN A 1 184 ? 10.146 -7.957 -21.433 1.00 92.62 184 ASN A CA 1
ATOM 1425 C C . ASN A 1 184 ? 10.326 -9.190 -20.545 1.00 92.62 184 ASN A C 1
ATOM 1427 O O . ASN A 1 184 ? 11.366 -9.322 -19.897 1.00 92.62 184 ASN A O 1
ATOM 1431 N N . LEU A 1 185 ? 9.316 -10.063 -20.497 1.00 91.25 185 LEU A N 1
ATOM 1432 C CA . LEU A 1 185 ? 9.358 -11.326 -19.762 1.00 91.25 185 LEU A CA 1
ATOM 1433 C C . LEU A 1 185 ? 9.312 -12.505 -20.740 1.00 91.25 185 LEU A C 1
ATOM 1435 O O . LEU A 1 185 ? 8.222 -12.973 -21.091 1.00 91.25 185 LEU A O 1
ATOM 1439 N N . PRO A 1 186 ? 10.483 -13.030 -21.155 1.00 89.50 186 PRO A N 1
ATOM 1440 C CA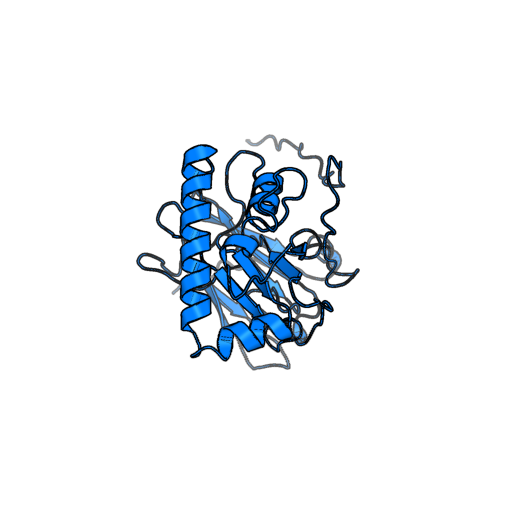 . PRO A 1 186 ? 10.552 -14.189 -22.030 1.00 89.50 186 PRO A CA 1
ATOM 1441 C C . PRO A 1 186 ? 9.747 -15.371 -21.486 1.00 89.50 186 PRO A C 1
ATOM 1443 O O . PRO A 1 186 ? 9.886 -15.764 -20.327 1.00 89.50 186 PRO A O 1
ATOM 1446 N N . GLY A 1 187 ? 8.907 -15.949 -22.344 1.00 88.94 187 GLY A N 1
ATOM 1447 C CA . GLY A 1 187 ? 8.039 -17.076 -22.004 1.00 88.94 187 GLY A CA 1
ATOM 1448 C C . GLY A 1 187 ? 6.748 -16.698 -21.273 1.00 88.94 187 GLY A C 1
ATOM 1449 O O . GLY A 1 187 ? 5.922 -17.583 -21.074 1.00 88.94 187 GLY A O 1
ATOM 1450 N N . ALA A 1 188 ? 6.563 -15.430 -20.894 1.00 92.06 188 ALA A N 1
ATOM 1451 C CA . ALA A 1 188 ? 5.273 -14.892 -20.465 1.00 92.06 188 ALA A CA 1
ATOM 1452 C C . ALA A 1 188 ? 4.604 -14.112 -21.608 1.00 92.06 188 ALA A C 1
ATOM 1454 O O . ALA A 1 188 ? 3.421 -14.307 -21.875 1.00 92.06 188 ALA A O 1
ATOM 1455 N N . TRP A 1 189 ? 5.375 -13.283 -22.321 1.00 94.25 189 TRP A N 1
ATOM 1456 C CA . TRP A 1 189 ? 4.925 -12.557 -23.510 1.00 94.25 189 TRP A CA 1
ATOM 1457 C C . TRP A 1 189 ? 6.080 -12.242 -24.468 1.00 94.25 189 TRP A C 1
ATOM 1459 O O . TRP A 1 189 ? 7.253 -12.460 -24.157 1.00 94.25 189 TRP A O 1
ATOM 1469 N N . GLU A 1 190 ? 5.739 -11.735 -25.653 1.00 93.31 190 GLU A N 1
ATOM 1470 C CA . GLU A 1 190 ? 6.705 -11.268 -26.647 1.00 93.31 190 GLU A CA 1
ATOM 1471 C C . GLU A 1 190 ? 6.964 -9.762 -26.508 1.00 93.31 190 GLU A C 1
ATOM 1473 O O . GLU A 1 190 ? 6.032 -8.959 -26.445 1.00 93.31 190 GLU A O 1
ATOM 1478 N N . GLY A 1 191 ? 8.244 -9.381 -26.506 1.00 92.44 191 GLY A N 1
ATOM 1479 C CA . GLY A 1 191 ? 8.674 -7.984 -26.530 1.00 92.44 191 GLY A CA 1
ATOM 1480 C C . GLY A 1 191 ? 8.500 -7.237 -25.206 1.00 92.44 191 GLY A C 1
ATOM 1481 O O . GLY A 1 191 ? 8.213 -7.810 -24.158 1.00 92.44 191 GLY A O 1
ATOM 1482 N N . TYR A 1 192 ? 8.734 -5.928 -25.253 1.00 94.06 192 TYR A N 1
ATOM 1483 C CA . TYR A 1 192 ? 8.528 -5.047 -24.108 1.00 94.06 192 TYR A CA 1
ATOM 1484 C C . TYR A 1 192 ? 7.055 -4.662 -23.999 1.00 94.06 192 TYR A C 1
ATOM 1486 O O . TYR A 1 192 ? 6.467 -4.185 -24.967 1.00 94.06 192 TYR A O 1
ATOM 1494 N N . GLN A 1 193 ? 6.486 -4.830 -22.810 1.00 94.12 193 GLN A N 1
ATOM 1495 C CA . GLN A 1 193 ? 5.150 -4.357 -22.467 1.00 94.12 193 GLN A CA 1
ATOM 1496 C C . GLN A 1 193 ? 5.244 -3.328 -21.353 1.00 94.12 193 GLN A C 1
ATOM 1498 O O . GLN A 1 193 ? 6.054 -3.478 -20.439 1.00 94.12 193 GLN A O 1
ATOM 1503 N N . GLU A 1 194 ? 4.431 -2.283 -21.427 1.00 95.06 194 GLU A N 1
ATOM 1504 C CA . GLU A 1 194 ? 4.298 -1.344 -20.323 1.00 95.06 194 GLU A CA 1
ATOM 1505 C C . GLU A 1 194 ? 3.612 -2.040 -19.143 1.00 95.06 194 GLU A C 1
ATOM 1507 O O . GLU A 1 194 ? 2.550 -2.642 -19.290 1.00 95.06 194 GLU A O 1
ATOM 1512 N N . VAL A 1 195 ? 4.243 -1.979 -17.974 1.00 95.00 195 VAL A N 1
ATOM 1513 C CA . VAL A 1 195 ? 3.776 -2.644 -16.748 1.00 95.00 195 VAL A CA 1
ATOM 1514 C C . VAL A 1 195 ? 3.408 -1.659 -15.642 1.00 95.00 195 VAL A C 1
ATOM 1516 O O . VAL A 1 195 ? 2.901 -2.057 -14.596 1.00 95.00 195 VAL A O 1
ATOM 1519 N N . GLY A 1 196 ? 3.653 -0.367 -15.856 1.00 94.38 196 GLY A N 1
ATOM 1520 C CA . GLY A 1 196 ? 3.257 0.678 -14.928 1.00 94.38 196 GLY A CA 1
ATOM 1521 C C . GLY A 1 196 ? 3.972 1.996 -15.173 1.00 94.38 196 GLY A C 1
ATOM 1522 O O . GLY A 1 196 ? 4.827 2.121 -16.049 1.00 94.38 196 GLY A O 1
ATOM 1523 N N . HIS A 1 197 ? 3.623 2.973 -14.347 1.00 94.12 197 HIS A N 1
ATOM 1524 C CA . HIS A 1 197 ? 4.203 4.304 -14.363 1.00 94.12 197 HIS A CA 1
ATOM 1525 C C . HIS A 1 197 ? 4.652 4.698 -12.963 1.00 94.12 197 HIS A C 1
ATOM 1527 O O . HIS A 1 197 ? 4.000 4.352 -11.978 1.00 94.12 197 HIS A O 1
ATOM 1533 N N . LEU A 1 198 ? 5.736 5.464 -12.899 1.00 93.12 198 LEU A N 1
ATOM 1534 C CA . LEU A 1 198 ? 6.062 6.281 -11.741 1.00 93.12 198 LEU A CA 1
ATOM 1535 C C . LEU A 1 198 ? 5.505 7.684 -11.980 1.00 93.12 198 LEU A C 1
ATOM 1537 O O . LEU A 1 198 ? 5.743 8.275 -13.039 1.00 93.12 198 LEU A O 1
ATOM 1541 N N . TYR A 1 199 ? 4.778 8.207 -11.000 1.00 93.19 199 TYR A N 1
ATOM 1542 C CA . TYR A 1 199 ? 4.227 9.559 -11.025 1.00 93.19 199 TYR A CA 1
ATOM 1543 C C . TYR A 1 199 ? 5.090 10.525 -10.215 1.00 93.19 199 TYR A C 1
ATOM 1545 O O . TYR A 1 199 ? 5.770 10.121 -9.278 1.00 93.19 199 TYR A O 1
ATOM 1553 N N . ASN A 1 200 ? 5.029 11.815 -10.549 1.00 91.38 200 ASN A N 1
ATOM 1554 C CA . ASN A 1 200 ? 5.753 12.882 -9.847 1.00 91.38 200 ASN A CA 1
ATOM 1555 C C . ASN A 1 200 ? 5.422 13.005 -8.342 1.00 91.38 200 ASN A C 1
ATOM 1557 O O . ASN A 1 200 ? 6.160 13.663 -7.606 1.00 91.38 200 ASN A O 1
ATOM 1561 N N . ASP A 1 201 ? 4.317 12.406 -7.902 1.00 91.56 201 ASP A N 1
ATOM 1562 C CA . ASP A 1 201 ? 3.838 12.351 -6.523 1.00 91.56 201 ASP A CA 1
ATOM 1563 C C . ASP A 1 201 ? 3.926 10.943 -5.899 1.00 91.56 201 ASP A C 1
ATOM 1565 O O . ASP A 1 201 ? 3.269 10.656 -4.894 1.00 91.56 201 ASP A O 1
ATOM 1569 N N . GLN A 1 202 ? 4.736 10.063 -6.492 1.00 92.12 202 GLN A N 1
ATOM 1570 C CA . GLN A 1 202 ? 5.018 8.717 -6.010 1.00 92.12 202 GLN A CA 1
ATOM 1571 C C . GLN A 1 202 ? 6.489 8.601 -5.594 1.00 92.12 202 GLN A C 1
ATOM 1573 O O . GLN A 1 202 ? 7.396 8.901 -6.366 1.00 92.12 202 GLN A O 1
ATOM 1578 N N . LEU A 1 203 ? 6.745 8.103 -4.381 1.00 91.06 203 LEU A N 1
ATOM 1579 C CA . LEU A 1 203 ? 8.116 7.967 -3.872 1.00 91.06 203 LEU A CA 1
ATOM 1580 C C . LEU A 1 203 ? 8.901 6.854 -4.564 1.00 91.06 203 LEU A C 1
ATOM 1582 O O . LEU A 1 203 ? 10.105 6.975 -4.801 1.00 91.06 203 LEU A O 1
ATOM 1586 N N . LEU A 1 204 ? 8.233 5.731 -4.814 1.00 93.38 204 LEU A N 1
ATOM 1587 C CA . LEU A 1 204 ? 8.887 4.501 -5.215 1.00 93.38 204 LEU A CA 1
ATOM 1588 C C . LEU A 1 204 ? 7.967 3.649 -6.084 1.00 93.38 204 LEU A C 1
ATOM 1590 O O . LEU A 1 204 ? 6.783 3.497 -5.791 1.00 93.38 204 LEU A O 1
ATOM 1594 N N . PHE A 1 205 ? 8.550 3.044 -7.111 1.00 94.69 205 PHE A N 1
ATOM 1595 C CA . PHE A 1 205 ? 7.932 1.992 -7.902 1.00 94.69 205 PHE A CA 1
ATOM 1596 C C . PHE A 1 205 ? 8.718 0.684 -7.741 1.00 94.69 205 PHE A C 1
ATOM 1598 O O . PHE A 1 205 ? 9.945 0.680 -7.866 1.00 94.69 205 PHE A O 1
ATOM 1605 N N . THR A 1 206 ? 8.033 -0.424 -7.463 1.00 94.50 206 THR A N 1
ATOM 1606 C CA . THR A 1 206 ? 8.624 -1.761 -7.291 1.00 94.50 206 THR A CA 1
ATOM 1607 C C . THR A 1 206 ? 8.137 -2.751 -8.349 1.00 94.50 206 THR A C 1
ATOM 1609 O O . THR A 1 206 ? 6.965 -2.770 -8.726 1.00 94.50 206 THR A O 1
ATOM 1612 N N . LEU A 1 207 ? 9.055 -3.606 -8.800 1.00 93.50 207 LEU A N 1
ATOM 1613 C CA . LEU A 1 207 ? 8.797 -4.779 -9.633 1.00 93.50 207 LEU A CA 1
ATOM 1614 C C . LEU A 1 207 ? 9.223 -6.031 -8.872 1.00 93.50 207 LEU A C 1
ATOM 1616 O O . LEU A 1 207 ? 10.349 -6.085 -8.372 1.00 93.50 207 LEU A O 1
ATOM 1620 N N . GLY A 1 208 ? 8.385 -7.061 -8.860 1.00 92.56 208 GLY A N 1
ATOM 1621 C CA . GLY A 1 208 ? 8.756 -8.348 -8.281 1.00 92.56 208 GLY A CA 1
ATOM 1622 C C . GLY A 1 208 ? 7.669 -9.404 -8.421 1.00 92.56 208 GLY A C 1
ATOM 1623 O O . GLY A 1 208 ? 6.864 -9.373 -9.345 1.00 92.56 208 GLY A O 1
ATOM 1624 N N . SER A 1 209 ? 7.680 -10.386 -7.533 1.00 90.44 209 SER A N 1
ATOM 1625 C CA . SER A 1 209 ? 6.701 -11.480 -7.489 1.00 90.44 209 SER A CA 1
ATOM 1626 C C . SER A 1 209 ? 5.739 -11.381 -6.305 1.00 90.44 209 SER A C 1
ATOM 1628 O O . SER A 1 209 ? 4.875 -12.240 -6.146 1.00 90.44 209 SER A O 1
ATOM 1630 N N . HIS A 1 210 ? 5.867 -10.346 -5.471 1.00 90.88 210 HIS A N 1
ATOM 1631 C CA . HIS A 1 210 ? 5.054 -10.187 -4.274 1.00 90.88 210 HIS A CA 1
ATOM 1632 C C . HIS A 1 210 ? 3.835 -9.308 -4.563 1.00 90.88 210 HIS A C 1
ATOM 1634 O O . HIS A 1 210 ? 3.896 -8.400 -5.387 1.00 90.88 210 HIS A O 1
ATOM 1640 N N . TRP A 1 211 ? 2.713 -9.548 -3.885 1.00 91.38 211 TRP A N 1
ATOM 1641 C CA . TRP A 1 211 ? 1.457 -8.817 -4.123 1.00 91.38 211 TRP A CA 1
ATOM 1642 C C . TRP A 1 211 ? 1.511 -7.337 -3.699 1.00 91.38 211 TRP A C 1
ATOM 1644 O O . TRP A 1 211 ? 0.684 -6.530 -4.117 1.00 91.38 211 TRP A O 1
ATOM 1654 N N . LEU A 1 212 ? 2.503 -6.979 -2.879 1.00 93.00 212 LEU A N 1
ATOM 1655 C CA . LEU A 1 212 ? 2.808 -5.592 -2.518 1.00 93.00 212 LEU A CA 1
ATOM 1656 C C . LEU A 1 212 ? 3.674 -4.864 -3.547 1.00 93.00 212 LEU A C 1
ATOM 1658 O O . LEU A 1 212 ? 3.847 -3.657 -3.404 1.00 93.00 212 LEU A O 1
ATOM 1662 N N . ASP A 1 213 ? 4.227 -5.551 -4.550 1.00 93.75 213 ASP A N 1
ATOM 1663 C CA . ASP A 1 213 ? 4.938 -4.874 -5.632 1.00 93.75 213 ASP A CA 1
ATOM 1664 C C . ASP A 1 213 ? 3.952 -4.062 -6.489 1.00 93.75 213 ASP A C 1
ATOM 1666 O O . ASP A 1 213 ? 2.816 -4.487 -6.701 1.00 93.75 213 ASP A O 1
ATOM 1670 N N . ASN A 1 214 ? 4.363 -2.890 -6.996 1.00 95.19 214 ASN A N 1
ATOM 1671 C CA . ASN A 1 214 ? 3.488 -2.090 -7.867 1.00 95.19 214 ASN A CA 1
ATOM 1672 C C . ASN A 1 214 ? 3.100 -2.853 -9.130 1.00 95.19 214 ASN A C 1
ATOM 1674 O O . ASN A 1 214 ? 1.962 -2.756 -9.584 1.00 95.19 214 ASN A O 1
ATOM 1678 N N . PHE A 1 215 ? 4.043 -3.628 -9.664 1.00 95.25 215 PHE A N 1
ATOM 1679 C CA . PHE A 1 215 ? 3.752 -4.675 -10.624 1.00 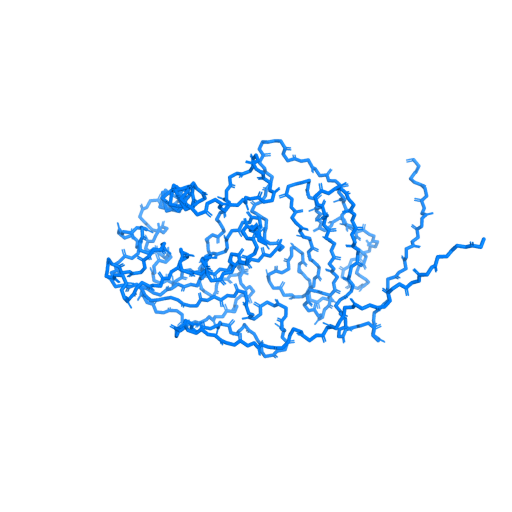95.25 215 PHE A CA 1
ATOM 1680 C C . PHE A 1 215 ? 4.338 -5.998 -10.141 1.00 95.25 215 PHE A C 1
ATOM 1682 O O . PHE A 1 215 ? 5.526 -6.101 -9.818 1.00 95.25 215 PHE A O 1
ATOM 1689 N N . SER A 1 216 ? 3.476 -7.011 -10.131 1.00 92.75 216 SER A N 1
ATOM 1690 C CA . SER A 1 216 ? 3.791 -8.345 -9.652 1.00 92.75 216 SER A CA 1
ATOM 1691 C C . SER A 1 216 ? 3.593 -9.372 -10.757 1.00 92.75 216 SER A C 1
ATOM 1693 O O . SER A 1 216 ? 2.543 -9.400 -11.401 1.00 92.75 216 SER A O 1
ATOM 1695 N N . HIS A 1 217 ? 4.588 -10.230 -10.982 1.00 92.25 217 HIS A N 1
ATOM 1696 C CA . HIS A 1 217 ? 4.464 -11.333 -11.929 1.00 92.25 217 HIS A CA 1
ATOM 1697 C C . HIS A 1 217 ? 5.255 -12.571 -11.474 1.00 92.25 217 HIS A C 1
ATOM 1699 O O . HIS A 1 217 ? 6.430 -12.443 -11.118 1.00 92.25 217 HIS A O 1
ATOM 1705 N N . PRO A 1 218 ? 4.695 -13.797 -11.565 1.00 88.31 218 PRO A N 1
ATOM 1706 C CA . PRO A 1 218 ? 5.371 -15.017 -11.104 1.00 88.31 218 PRO A CA 1
ATOM 1707 C C . PRO A 1 218 ? 6.747 -15.273 -11.744 1.00 88.31 218 PRO A C 1
ATOM 1709 O O . PRO A 1 218 ? 7.639 -15.829 -11.107 1.00 88.31 218 PRO A O 1
ATOM 1712 N N . TYR A 1 219 ? 6.960 -14.837 -12.993 1.00 89.62 219 TYR A N 1
ATOM 1713 C CA . TYR A 1 219 ? 8.252 -15.004 -13.684 1.00 89.62 219 TYR A CA 1
ATOM 1714 C C . TYR A 1 219 ? 9.386 -14.164 -13.081 1.00 89.62 219 TYR A C 1
ATOM 1716 O O . TYR A 1 219 ? 10.547 -14.480 -13.328 1.00 89.62 219 TYR A O 1
ATOM 1724 N N . LEU A 1 220 ? 9.078 -13.129 -12.291 1.00 88.31 220 LEU A N 1
ATOM 1725 C CA . LEU A 1 220 ? 10.093 -12.302 -11.635 1.00 88.31 220 LEU A CA 1
ATOM 1726 C C . LEU A 1 220 ? 10.748 -13.016 -10.442 1.00 88.31 220 LEU A C 1
ATOM 1728 O O . LEU A 1 220 ? 11.852 -12.636 -10.068 1.00 88.31 220 LEU A O 1
ATOM 1732 N N . ARG A 1 221 ? 10.118 -14.086 -9.919 1.00 86.69 221 ARG A N 1
ATOM 1733 C CA . ARG A 1 221 ? 10.580 -15.034 -8.874 1.00 86.69 221 ARG A CA 1
ATOM 1734 C C . ARG A 1 221 ? 10.937 -14.456 -7.504 1.00 86.69 221 ARG A C 1
ATOM 1736 O O . ARG A 1 221 ? 10.815 -15.166 -6.518 1.00 86.69 221 ARG A O 1
ATOM 1743 N N . GLU A 1 222 ? 11.377 -13.210 -7.452 1.00 87.31 222 GLU A N 1
ATOM 1744 C CA . GLU A 1 222 ? 11.859 -12.519 -6.266 1.00 87.31 222 GLU A CA 1
ATOM 1745 C C . GLU A 1 222 ? 10.988 -11.286 -6.021 1.00 87.31 222 GLU A C 1
ATOM 1747 O O . GLU A 1 222 ? 10.495 -10.656 -6.962 1.00 87.31 222 GLU A O 1
ATOM 1752 N N . ALA A 1 223 ? 10.745 -10.958 -4.761 1.00 88.44 223 ALA A N 1
ATOM 1753 C CA . ALA A 1 223 ? 9.988 -9.773 -4.381 1.00 88.44 223 ALA A CA 1
ATOM 1754 C C . ALA A 1 223 ? 10.853 -8.514 -4.437 1.00 88.44 223 ALA A C 1
ATOM 1756 O O . ALA A 1 223 ? 12.050 -8.587 -4.147 1.00 88.44 223 ALA A O 1
ATOM 1757 N N . ALA A 1 224 ? 10.248 -7.366 -4.771 1.00 88.81 224 ALA A N 1
ATOM 1758 C CA . ALA A 1 224 ? 10.946 -6.079 -4.858 1.00 88.81 224 ALA A CA 1
ATOM 1759 C C . ALA A 1 224 ? 12.304 -6.176 -5.589 1.00 88.81 224 ALA A C 1
ATOM 1761 O O . ALA A 1 224 ? 13.277 -5.509 -5.223 1.00 88.81 224 ALA A O 1
ATOM 1762 N N . LEU A 1 225 ? 12.366 -7.043 -6.609 1.00 89.88 225 LEU A N 1
ATOM 1763 C CA . LEU A 1 225 ? 13.555 -7.360 -7.395 1.00 89.88 225 LEU A CA 1
ATOM 1764 C C . LEU A 1 225 ? 14.213 -6.082 -7.910 1.00 89.88 225 LEU A C 1
ATOM 1766 O O . LEU A 1 225 ? 15.432 -5.914 -7.833 1.00 89.88 225 LEU A O 1
ATOM 1770 N N . TYR A 1 226 ? 13.378 -5.178 -8.413 1.00 90.50 226 TYR A N 1
ATOM 1771 C CA . TYR A 1 226 ? 13.791 -3.897 -8.940 1.00 90.50 226 TYR A CA 1
ATOM 1772 C C . TYR A 1 226 ? 12.960 -2.766 -8.340 1.00 90.50 226 TYR A C 1
ATOM 1774 O O . TYR A 1 226 ? 11.750 -2.885 -8.136 1.00 90.50 226 TYR A O 1
ATOM 1782 N N . ARG A 1 227 ? 13.637 -1.653 -8.067 1.00 91.38 227 ARG A N 1
ATOM 1783 C CA . ARG A 1 227 ? 13.098 -0.461 -7.422 1.00 91.38 227 ARG A CA 1
ATOM 1784 C C . ARG A 1 227 ? 13.507 0.777 -8.200 1.00 91.38 227 ARG A C 1
ATOM 1786 O O . ARG A 1 227 ? 14.685 0.956 -8.502 1.00 91.38 227 ARG A O 1
ATOM 1793 N N . LEU A 1 228 ? 12.545 1.643 -8.471 1.00 91.94 228 LEU A N 1
ATOM 1794 C CA . LEU A 1 228 ? 12.756 2.948 -9.078 1.00 91.94 228 LEU A CA 1
ATOM 1795 C C . LEU A 1 228 ? 12.275 4.020 -8.106 1.00 91.94 228 LEU A C 1
ATOM 1797 O O . LEU A 1 228 ? 11.072 4.185 -7.912 1.00 91.94 228 LEU A O 1
ATOM 1801 N N . GLN A 1 229 ? 13.219 4.705 -7.468 1.00 90.56 229 GLN A N 1
ATOM 1802 C CA . GLN A 1 229 ? 12.933 5.715 -6.454 1.00 90.56 229 GLN A CA 1
ATOM 1803 C C . GLN A 1 229 ? 13.092 7.117 -7.033 1.00 90.56 229 GLN A C 1
ATOM 1805 O O . GLN A 1 229 ? 14.092 7.401 -7.697 1.00 90.56 229 GLN A O 1
ATOM 1810 N N . GLN A 1 230 ? 12.144 7.996 -6.717 1.00 86.62 230 GLN A N 1
ATOM 1811 C CA . GLN A 1 230 ? 12.226 9.424 -6.995 1.00 86.62 230 GLN A CA 1
ATOM 1812 C C . GLN A 1 230 ? 12.640 10.188 -5.734 1.00 86.62 230 GLN A C 1
ATOM 1814 O O . GLN A 1 230 ? 12.115 9.964 -4.642 1.00 86.62 230 GLN A O 1
ATOM 1819 N N . TYR A 1 231 ? 13.582 11.116 -5.883 1.00 84.06 231 TYR A N 1
ATOM 1820 C CA . TYR A 1 231 ? 13.959 12.054 -4.828 1.00 84.06 231 TYR A CA 1
ATOM 1821 C C . TYR A 1 231 ? 13.204 13.387 -4.960 1.00 84.06 231 TYR A C 1
ATOM 1823 O O . TYR A 1 231 ? 12.783 13.751 -6.060 1.00 84.06 231 TYR A O 1
ATOM 1831 N N . PRO A 1 232 ? 13.104 14.186 -3.877 1.00 75.56 232 PRO A N 1
ATOM 1832 C CA . PRO A 1 232 ? 12.417 15.483 -3.907 1.00 75.56 232 PRO A CA 1
ATOM 1833 C C . PRO A 1 232 ? 12.976 16.487 -4.929 1.00 75.56 232 PRO A C 1
ATOM 1835 O O . PRO A 1 232 ? 12.269 17.383 -5.371 1.00 75.56 232 PRO A O 1
ATOM 1838 N N . ASN A 1 233 ? 14.245 16.342 -5.322 1.00 78.62 233 ASN A N 1
ATOM 1839 C CA . ASN A 1 233 ? 14.887 17.162 -6.356 1.00 78.62 233 ASN A CA 1
ATOM 1840 C C . ASN A 1 233 ? 14.550 16.725 -7.799 1.00 78.62 233 ASN A C 1
ATOM 1842 O O . ASN A 1 233 ? 15.117 17.278 -8.738 1.00 78.62 233 ASN A O 1
ATOM 1846 N N . GLY A 1 234 ? 13.701 15.708 -7.981 1.00 77.75 234 GLY A N 1
ATOM 1847 C CA . GLY A 1 234 ? 13.327 15.153 -9.285 1.00 77.75 234 GLY A CA 1
ATOM 1848 C C . GLY A 1 234 ? 14.332 14.163 -9.880 1.00 77.75 234 GLY A C 1
ATOM 1849 O O . GLY A 1 234 ? 14.102 13.659 -10.973 1.00 77.75 234 GLY A O 1
ATOM 1850 N N . SER A 1 235 ? 15.438 13.868 -9.191 1.00 84.75 235 SER A N 1
ATOM 1851 C CA . SER A 1 235 ? 16.360 12.808 -9.612 1.00 84.75 235 SER A CA 1
ATOM 1852 C C . SER A 1 235 ? 15.793 11.415 -9.326 1.00 84.75 235 SER A C 1
ATOM 1854 O O . SER A 1 235 ? 15.004 11.234 -8.395 1.00 84.75 235 SER A O 1
ATOM 1856 N N . PHE A 1 236 ? 16.237 10.430 -10.108 1.00 87.31 236 PHE A N 1
ATOM 1857 C CA . PHE A 1 236 ? 15.834 9.034 -9.966 1.00 87.31 236 PHE A CA 1
ATOM 1858 C C . PHE A 1 236 ? 17.033 8.150 -9.653 1.00 87.31 236 PHE A C 1
ATOM 1860 O O . PHE A 1 236 ? 18.137 8.380 -10.151 1.00 87.31 236 PHE A O 1
ATOM 1867 N N . VAL A 1 237 ? 16.799 7.104 -8.865 1.00 88.00 237 VAL A N 1
ATOM 1868 C CA . VAL A 1 237 ? 17.763 6.023 -8.671 1.00 88.00 237 VAL A CA 1
ATOM 1869 C C . VAL A 1 237 ? 17.099 4.679 -8.930 1.00 88.00 237 VAL A C 1
ATOM 1871 O O . VAL A 1 237 ? 15.968 4.418 -8.517 1.00 88.00 237 VAL A O 1
ATOM 1874 N N . HIS A 1 238 ? 17.825 3.836 -9.653 1.00 87.00 238 HIS A N 1
ATOM 1875 C CA . HIS A 1 238 ? 17.433 2.476 -9.976 1.00 87.00 238 HIS A CA 1
ATOM 1876 C C . HIS A 1 238 ? 18.188 1.562 -9.012 1.00 87.00 238 HIS A C 1
ATOM 1878 O O . HIS A 1 238 ? 19.411 1.655 -8.905 1.00 87.00 238 HIS A O 1
ATOM 1884 N N . ILE A 1 239 ? 17.478 0.703 -8.288 1.00 84.81 239 ILE A N 1
ATOM 1885 C CA . ILE A 1 239 ? 18.059 -0.128 -7.236 1.00 84.81 239 ILE A CA 1
ATOM 1886 C C . ILE A 1 239 ? 17.614 -1.575 -7.452 1.00 84.81 239 ILE A C 1
ATOM 1888 O O . ILE A 1 239 ? 16.424 -1.881 -7.392 1.00 84.81 239 ILE A O 1
ATOM 1892 N N . ILE A 1 240 ? 18.568 -2.482 -7.653 1.00 82.25 240 ILE A N 1
ATOM 1893 C CA . ILE A 1 240 ? 18.326 -3.926 -7.527 1.00 82.25 240 ILE A CA 1
ATOM 1894 C C . ILE A 1 240 ? 18.339 -4.256 -6.042 1.00 82.25 240 ILE A C 1
ATOM 1896 O O . ILE A 1 240 ? 19.139 -3.678 -5.299 1.00 82.25 240 ILE A O 1
ATOM 1900 N N . ASN A 1 241 ? 17.477 -5.166 -5.593 1.00 77.31 241 ASN A N 1
ATOM 1901 C CA . ASN A 1 241 ? 17.600 -5.711 -4.245 1.00 77.31 241 ASN A CA 1
ATOM 1902 C C . ASN A 1 241 ? 19.068 -6.156 -3.995 1.00 77.31 241 ASN A C 1
ATOM 1904 O O . ASN A 1 241 ? 19.561 -6.992 -4.754 1.00 77.31 241 ASN A O 1
ATOM 1908 N N . PRO A 1 242 ? 19.788 -5.577 -3.008 1.00 76.81 242 PRO A N 1
ATOM 1909 C CA . PRO A 1 242 ? 21.199 -5.873 -2.756 1.00 76.81 242 PRO A CA 1
ATOM 1910 C C . PRO A 1 242 ? 21.482 -7.363 -2.593 1.00 76.81 242 PRO A C 1
ATOM 1912 O O . PRO A 1 242 ? 22.460 -7.860 -3.142 1.00 76.81 242 PRO A O 1
ATOM 1915 N N . ASP A 1 243 ? 20.555 -8.085 -1.963 1.00 76.81 243 ASP A N 1
ATOM 1916 C CA . ASP A 1 243 ? 20.641 -9.532 -1.740 1.00 76.81 243 ASP A CA 1
ATOM 1917 C C . ASP A 1 243 ? 20.567 -10.348 -3.046 1.00 76.81 243 ASP A C 1
ATOM 1919 O O . ASP A 1 243 ? 20.836 -11.548 -3.067 1.00 76.81 243 ASP A O 1
ATOM 1923 N N . LEU A 1 244 ? 20.194 -9.702 -4.155 1.00 78.75 244 LEU A N 1
ATOM 1924 C CA . LEU A 1 244 ? 20.012 -10.301 -5.474 1.00 78.75 244 LEU A CA 1
ATOM 1925 C C . LEU A 1 244 ? 21.049 -9.817 -6.502 1.00 78.75 244 LEU A C 1
ATOM 1927 O O . LEU A 1 244 ? 21.012 -10.269 -7.648 1.00 78.75 244 LEU A O 1
ATOM 1931 N N . GLN A 1 245 ? 21.979 -8.930 -6.131 1.00 77.88 245 GLN A N 1
ATOM 1932 C CA . GLN A 1 245 ? 22.950 -8.340 -7.068 1.00 77.88 245 GLN A CA 1
ATOM 1933 C C . GLN A 1 245 ? 23.888 -9.371 -7.713 1.00 77.88 245 GLN A C 1
ATOM 1935 O O . GLN A 1 245 ? 24.313 -9.178 -8.848 1.00 77.88 245 GLN A O 1
ATOM 1940 N N . ASP A 1 246 ? 24.141 -10.501 -7.049 1.00 80.31 246 ASP A N 1
ATOM 1941 C CA . ASP A 1 246 ? 24.937 -11.599 -7.618 1.00 80.31 246 ASP A CA 1
ATOM 1942 C C . ASP A 1 246 ? 24.201 -12.356 -8.739 1.00 80.31 246 ASP A C 1
ATOM 1944 O O . ASP A 1 246 ? 24.817 -13.055 -9.545 1.00 80.31 246 ASP A O 1
ATOM 1948 N N . ARG A 1 247 ? 22.866 -12.250 -8.787 1.00 81.56 247 ARG A N 1
ATOM 1949 C CA . ARG A 1 247 ? 21.998 -12.990 -9.718 1.00 81.56 247 ARG A CA 1
ATOM 1950 C C . ARG A 1 247 ? 21.399 -12.112 -10.811 1.00 81.56 247 ARG A C 1
ATOM 1952 O O . ARG A 1 247 ? 21.008 -12.638 -11.851 1.00 81.56 247 ARG A O 1
ATOM 1959 N N . TYR A 1 248 ? 21.310 -10.806 -10.580 1.00 80.38 248 TYR A N 1
ATOM 1960 C CA . TYR A 1 248 ? 20.664 -9.863 -11.484 1.00 80.38 248 TYR A CA 1
ATOM 1961 C C . TYR A 1 248 ? 21.552 -8.648 -11.724 1.00 80.38 248 TYR A C 1
ATOM 1963 O O . TYR A 1 248 ? 22.128 -8.083 -10.800 1.00 80.38 248 TYR A O 1
ATOM 1971 N N . GLN A 1 249 ? 21.605 -8.208 -12.980 1.00 76.38 249 GLN A N 1
ATOM 1972 C CA . GLN A 1 249 ? 22.375 -7.046 -13.405 1.00 76.38 249 GLN A CA 1
ATOM 1973 C C . GLN A 1 249 ? 21.446 -6.003 -14.029 1.00 76.38 249 GLN A C 1
ATOM 1975 O O . GLN A 1 249 ? 20.573 -6.338 -14.828 1.00 76.38 249 GLN A O 1
ATOM 1980 N N . VAL A 1 250 ? 21.665 -4.729 -13.700 1.00 68.88 250 VAL A N 1
ATOM 1981 C CA . VAL A 1 250 ? 21.039 -3.594 -14.385 1.00 68.88 250 VAL A CA 1
ATOM 1982 C C . VAL A 1 250 ? 22.069 -2.986 -15.318 1.00 68.88 250 VAL A C 1
ATOM 1984 O O . VAL A 1 250 ? 23.140 -2.552 -14.895 1.00 68.88 250 VAL A O 1
ATOM 1987 N N . SER A 1 251 ? 21.731 -2.951 -16.600 1.00 68.50 251 SER A N 1
ATOM 1988 C CA . SER A 1 251 ? 22.493 -2.243 -17.619 1.00 68.50 251 SER A CA 1
ATOM 1989 C C . SER A 1 251 ? 21.728 -0.994 -18.036 1.00 68.50 251 SER A C 1
ATOM 1991 O O . SER A 1 251 ? 20.660 -1.096 -18.640 1.00 68.50 251 SER A O 1
ATOM 1993 N N . SER A 1 252 ? 22.280 0.184 -17.758 1.00 64.94 252 SER A N 1
ATOM 1994 C CA . SER A 1 252 ? 21.738 1.430 -18.298 1.00 64.94 252 SER A CA 1
ATOM 1995 C C . SER A 1 252 ? 22.146 1.556 -19.759 1.00 64.94 252 SER A C 1
ATOM 1997 O O . SER A 1 252 ? 23.325 1.713 -20.073 1.00 64.94 252 SER A O 1
ATOM 1999 N N . THR A 1 253 ? 21.176 1.479 -20.664 1.00 62.00 253 THR A N 1
ATOM 2000 C CA . THR A 1 253 ? 21.387 1.810 -22.074 1.00 62.00 253 THR A CA 1
ATOM 2001 C C . THR A 1 253 ? 20.828 3.205 -22.305 1.00 62.00 253 THR A C 1
ATOM 2003 O O . THR A 1 253 ? 19.617 3.391 -22.345 1.00 62.00 253 THR A O 1
ATOM 2006 N N . ASN A 1 254 ? 21.706 4.199 -22.449 1.00 55.59 254 ASN A N 1
ATOM 2007 C CA . ASN A 1 254 ? 21.298 5.517 -22.928 1.00 55.59 254 ASN A CA 1
ATOM 2008 C C . ASN A 1 254 ? 21.011 5.406 -24.427 1.00 55.59 254 ASN A C 1
ATOM 2010 O O . ASN A 1 254 ? 21.859 5.730 -25.257 1.00 55.59 254 ASN A O 1
ATOM 2014 N N . GLN A 1 255 ? 19.836 4.902 -24.787 1.00 51.41 255 GLN A N 1
ATOM 2015 C CA . GLN A 1 255 ? 19.295 5.157 -26.112 1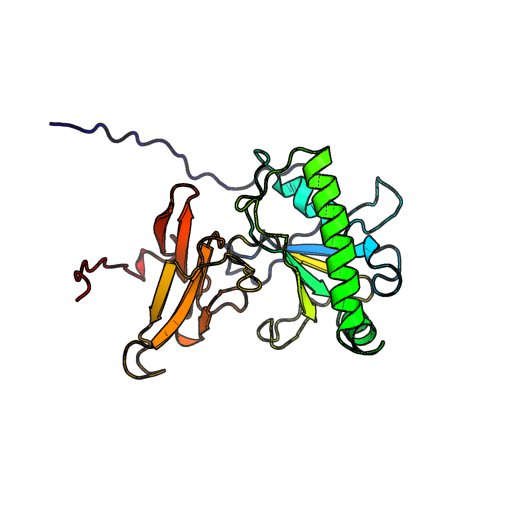.00 51.41 255 GLN A CA 1
ATOM 2016 C C . GLN A 1 255 ? 18.614 6.520 -26.031 1.00 51.41 255 GLN A C 1
ATOM 2018 O O . GLN A 1 255 ? 17.601 6.668 -25.353 1.00 51.41 255 GLN A O 1
ATOM 2023 N N . GLY A 1 256 ? 19.231 7.539 -26.638 1.00 40.22 256 GLY A N 1
ATOM 2024 C CA . GLY A 1 256 ? 18.584 8.836 -26.810 1.00 40.22 256 GLY A CA 1
ATOM 2025 C C . GLY A 1 256 ? 17.238 8.607 -27.486 1.00 40.22 256 GLY A C 1
ATOM 2026 O O . GLY A 1 256 ? 17.199 8.001 -28.556 1.00 40.22 256 GLY A O 1
ATOM 2027 N N . GLY A 1 257 ? 16.156 9.004 -26.815 1.00 37.84 257 GLY A N 1
ATOM 2028 C CA . GLY A 1 257 ? 14.808 8.888 -27.359 1.00 37.84 257 GLY A CA 1
ATOM 2029 C C . GLY A 1 257 ? 14.733 9.587 -28.713 1.00 37.84 257 GLY A C 1
ATOM 2030 O O . GLY A 1 257 ? 15.247 10.699 -28.858 1.00 37.84 257 GLY A O 1
ATOM 2031 N N . ALA A 1 258 ? 14.163 8.888 -29.692 1.00 30.27 258 ALA A N 1
ATOM 2032 C CA . ALA A 1 258 ? 13.786 9.448 -30.983 1.00 30.27 258 ALA A CA 1
ATOM 2033 C C . ALA A 1 258 ? 12.586 10.393 -30.838 1.00 30.27 258 ALA A C 1
ATOM 2035 O O . ALA A 1 258 ? 11.738 10.125 -29.956 1.00 30.27 258 ALA A O 1
#

pLDDT: mean 82.38, std 19.22, range [23.44, 97.25]

Secondary structure (DSSP, 8-state):
------------------S----B--S-TT-HHHHTSEEEEE-SS-TTT-GGGGT-S-SSGGG--SHHHHHHHH-TTTB-S-SSEEEEE-HHHHHHHHHTTSTHHHHHHHHHHHHHHHHHHHHHTPBPSSTTSPPPEEEEETT-GGGTT----PPTTEEEEEE-TT------TT--EEEEEEE--TTT-SS-EEEEEEETT-SEEEEESSTTSSEE-GGG-STT-EEEEEPTTS-EEEEE-GGGTTT-----------